Protein AF-0000000087268633 (afdb_homodimer)

Solvent-accessible surface area (backbone atoms only — not comparable to full-atom values): 11956 Å² total; per-residue (Å²): 105,74,64,57,51,50,52,52,43,39,50,46,49,48,48,42,39,65,76,44,40,90,40,36,48,77,78,35,57,80,45,40,26,36,37,36,62,41,56,38,50,47,80,84,43,76,90,33,70,62,30,38,35,32,39,31,40,40,35,49,85,56,50,67,58,39,51,50,50,59,45,77,76,44,72,37,71,58,54,73,67,57,45,50,50,52,47,49,51,47,39,51,49,35,51,50,65,37,56,68,73,54,69,56,50,48,55,54,56,56,31,87,104,73,63,57,52,51,52,52,44,39,50,45,50,50,48,41,38,65,76,45,41,90,39,35,49,77,79,35,56,80,44,39,26,36,36,37,61,40,56,36,55,44,85,84,43,76,90,34,70,60,29,38,34,31,39,30,40,41,35,50,84,57,50,67,59,41,50,53,50,60,45,79,76,44,74,39,73,57,55,72,68,57,45,52,49,51,45,49,51,46,41,50,48,34,50,51,66,36,56,66,75,53,68,54,52,50,57,54,57,60,29,86

Sequence (224 aa):
MAAEVEEEVRLEVEAVAAVYGEDCRVYCDFPPHLVVHVRPNTADDSSQQFVELFLGIKASSQYPKEPPHVYAVESKGLDENRQAYLISSIQDKAKELSYYPMLVTLCEFAQKMAAEVEEEVRLEVEAVAAVYGEDCRVYCDFPPHLVVHVRPNTADDSSQQFVELFLGIKASSQYPKEPPHVYAVESKGLDENRQAYLISSIQDKAKELSYYPMLVTLCEFAQK

Secondary structure (DSSP, 8-state):
-HHHHHHHHHHHHHHHHHHHGGGEEEEETTTTEEEEEE-----S-GGGTT-EEEEEEE--TTTTTSPPEEEEEEEES--HHHHHHHHHHHHHHHHHHH---HHHHHHHHHT-/-HHHHHHHHHHHHHHHHHHHGGGEEEEETTTTEEEEEE----TT-GGGTT-EEEEEEE--TTTTTSPPEEEEEEEES--HHHHHHHHHHHHHHHHHHH---HHHHHHHHHT-

InterPro domains:
  IPR006575 RWD domain [PF05773] (7-111)
  IPR006575 RWD domain [PS50908] (11-112)
  IPR006575 RWD domain [SM00591] (11-112)
  IPR016135 Ubiquitin-conjugating enzyme/RWD-like [G3DSA:3.10.110.10] (1-112)
  IPR016135 Ubiquitin-conjugating enzyme/RWD-like [SSF54495] (4-111)
  IPR039133 E3 ubiquitin-protein ligase RNF25 [PTHR13198] (5-111)

Structure (mmCIF, N/CA/C/O backbone):
data_AF-0000000087268633-model_v1
#
loop_
_entity.id
_entity.type
_entity.pdbx_description
1 polymer 'RWD domain-containing protein'
#
loop_
_atom_site.group_PDB
_atom_site.id
_atom_site.type_symbol
_atom_site.label_atom_id
_atom_site.label_alt_id
_atom_site.label_comp_id
_atom_site.label_asym_id
_atom_site.label_entity_id
_atom_site.label_seq_id
_atom_site.pdbx_PDB_ins_code
_atom_site.Cartn_x
_atom_site.Cartn_y
_atom_site.Cartn_z
_atom_site.occupancy
_atom_site.B_iso_or_equiv
_atom_site.auth_seq_id
_atom_site.auth_comp_id
_atom_site.auth_asym_id
_atom_site.auth_atom_id
_atom_site.pdbx_PDB_model_num
ATOM 1 N N . MET A 1 1 ? -17.469 3.65 -1.145 1 63.31 1 MET A N 1
ATOM 2 C CA . MET A 1 1 ? -16.156 3.244 -0.655 1 63.31 1 MET A CA 1
ATOM 3 C C . MET A 1 1 ? -15.82 1.822 -1.097 1 63.31 1 MET A C 1
ATOM 5 O O . MET A 1 1 ? -14.914 1.612 -1.899 1 63.31 1 MET A O 1
ATOM 9 N N . ALA A 1 2 ? -16.812 0.941 -0.681 1 66.81 2 ALA A N 1
ATOM 10 C CA . ALA A 1 2 ? -16.609 -0.456 -1.054 1 66.81 2 ALA A CA 1
ATOM 11 C C . ALA A 1 2 ? -16.641 -0.63 -2.57 1 66.81 2 ALA A C 1
ATOM 13 O O . ALA A 1 2 ? -15.812 -1.346 -3.141 1 66.81 2 ALA A O 1
ATOM 14 N N . ALA A 1 3 ? -17.406 0.191 -3.152 1 76.75 3 ALA A N 1
ATOM 15 C CA . ALA A 1 3 ? -17.594 0.084 -4.598 1 76.75 3 ALA A CA 1
ATOM 16 C C . ALA A 1 3 ? -16.375 0.62 -5.344 1 76.75 3 ALA A C 1
ATOM 18 O O . ALA A 1 3 ? -16.016 0.093 -6.395 1 76.75 3 ALA A O 1
ATOM 19 N N . GLU A 1 4 ? -15.797 1.616 -4.75 1 79.94 4 GLU A N 1
ATOM 20 C CA . GLU A 1 4 ? -14.641 2.229 -5.387 1 79.94 4 GLU A CA 1
ATOM 21 C C . GLU A 1 4 ? -13.43 1.295 -5.348 1 79.94 4 GLU A C 1
ATOM 23 O O . GLU A 1 4 ? -12.688 1.196 -6.324 1 79.94 4 GLU A O 1
ATOM 28 N N . VAL A 1 5 ? -13.328 0.622 -4.273 1 80.75 5 VAL A N 1
ATOM 29 C CA . VAL A 1 5 ? -12.219 -0.317 -4.129 1 80.75 5 VAL A CA 1
ATOM 30 C C . VAL A 1 5 ? -12.391 -1.474 -5.109 1 80.75 5 VAL A C 1
ATOM 32 O O . VAL A 1 5 ? -11.43 -1.893 -5.758 1 80.75 5 VAL A O 1
ATOM 35 N N . GLU A 1 6 ? -13.688 -1.932 -5.18 1 87.5 6 GLU A N 1
ATOM 36 C CA . GLU A 1 6 ? -13.969 -3.025 -6.102 1 87.5 6 GLU A CA 1
ATOM 37 C C . GLU A 1 6 ? -13.594 -2.654 -7.535 1 87.5 6 GLU A C 1
ATOM 39 O O . GLU A 1 6 ? -13.008 -3.463 -8.258 1 87.5 6 GLU A O 1
ATOM 44 N N . GLU A 1 7 ? -13.984 -1.503 -7.91 1 89.5 7 GLU A N 1
ATOM 45 C CA . GLU A 1 7 ? -13.664 -1.032 -9.25 1 89.5 7 GLU A CA 1
ATOM 46 C C . GLU A 1 7 ? -12.148 -0.953 -9.461 1 89.5 7 GLU A C 1
ATOM 48 O O . GLU A 1 7 ? -11.648 -1.322 -10.523 1 89.5 7 GLU A O 1
ATOM 53 N N . GLU A 1 8 ? -11.469 -0.472 -8.492 1 86.75 8 GLU A N 1
ATOM 54 C CA . GLU A 1 8 ? -10.016 -0.37 -8.578 1 86.75 8 GLU A CA 1
ATOM 55 C C . GLU A 1 8 ? -9.367 -1.747 -8.719 1 86.75 8 GLU A C 1
ATOM 57 O O . GLU A 1 8 ? -8.414 -1.919 -9.484 1 86.75 8 GLU A O 1
ATOM 62 N N . VAL A 1 9 ? -9.945 -2.666 -8.008 1 90.69 9 VAL A N 1
ATOM 63 C CA . VAL A 1 9 ? -9.438 -4.035 -8.055 1 90.69 9 VAL A CA 1
ATOM 64 C C . VAL A 1 9 ? -9.672 -4.625 -9.438 1 90.69 9 VAL A C 1
ATOM 66 O O . VAL A 1 9 ? -8.789 -5.273 -10 1 90.69 9 VAL A O 1
ATOM 69 N N . ARG A 1 10 ? -10.797 -4.422 -9.984 1 93.75 10 ARG A N 1
ATOM 70 C CA . ARG A 1 10 ? -11.102 -4.91 -11.328 1 93.75 10 ARG A CA 1
ATOM 71 C C . ARG A 1 10 ? -10.156 -4.32 -12.359 1 93.75 10 ARG A C 1
ATOM 73 O O . ARG A 1 10 ? -9.727 -5.016 -13.281 1 93.75 10 ARG A O 1
ATOM 80 N N . LEU A 1 11 ? -9.82 -3.088 -12.18 1 91.75 11 LEU A N 1
ATOM 81 C CA . LEU A 1 11 ? -8.875 -2.42 -13.062 1 91.75 11 LEU A CA 1
ATOM 82 C C . LEU A 1 11 ? -7.488 -3.037 -12.945 1 91.75 11 LEU A C 1
ATOM 84 O O . LEU A 1 11 ? -6.777 -3.174 -13.938 1 91.75 11 LEU A O 1
ATOM 88 N N . GLU A 1 12 ? -7.09 -3.371 -11.758 1 93.5 12 GLU A N 1
ATOM 89 C CA . GLU A 1 12 ? -5.812 -4.035 -11.516 1 93.5 12 GLU A CA 1
ATOM 90 C C . GLU A 1 12 ? -5.738 -5.375 -12.242 1 93.5 12 GLU A C 1
ATOM 92 O O . GLU A 1 12 ? -4.723 -5.691 -12.867 1 93.5 12 GLU A O 1
ATOM 97 N N . VAL A 1 13 ? -6.812 -6.176 -12.117 1 96.56 13 VAL A N 1
ATOM 98 C CA . VAL A 1 13 ? -6.875 -7.469 -12.789 1 96.56 13 VAL A CA 1
ATOM 99 C C . VAL A 1 13 ? -6.734 -7.281 -14.297 1 96.56 13 VAL A C 1
ATOM 101 O O . VAL A 1 13 ? -6 -8.023 -14.953 1 96.56 13 VAL A O 1
ATOM 104 N N . GLU A 1 14 ? -7.371 -6.289 -14.75 1 96.69 14 GLU A N 1
ATOM 105 C CA . GLU A 1 14 ? -7.27 -5.961 -16.172 1 96.69 14 GLU A CA 1
ATOM 106 C C . GLU A 1 14 ? -5.84 -5.598 -16.547 1 96.69 14 GLU A C 1
ATOM 108 O O . GLU A 1 14 ? -5.371 -5.949 -17.641 1 96.69 14 GLU A O 1
ATOM 113 N N . ALA A 1 15 ? -5.195 -4.922 -15.719 1 95.44 15 ALA A N 1
ATOM 114 C CA . ALA A 1 15 ? -3.809 -4.527 -15.953 1 95.44 15 ALA A CA 1
ATOM 115 C C . ALA A 1 15 ? -2.898 -5.746 -16.062 1 95.44 15 ALA A C 1
ATOM 117 O O . ALA A 1 15 ? -2.031 -5.812 -16.938 1 95.44 15 ALA A O 1
ATOM 118 N N . VAL A 1 16 ? -3.07 -6.711 -15.211 1 96.81 16 VAL A N 1
ATOM 119 C CA . VAL A 1 16 ? -2.283 -7.938 -15.273 1 96.81 16 VAL A CA 1
ATOM 120 C C . VAL A 1 16 ? -2.525 -8.648 -16.594 1 96.81 16 VAL A C 1
ATOM 122 O O . VAL A 1 16 ? -1.578 -9.07 -17.266 1 96.81 16 VAL A O 1
ATOM 125 N N . ALA A 1 17 ? -3.805 -8.758 -16.922 1 97.12 17 ALA A N 1
ATOM 126 C CA . ALA A 1 17 ? -4.188 -9.422 -18.156 1 97.12 17 ALA A CA 1
ATOM 127 C C . ALA A 1 17 ? -3.57 -8.727 -19.375 1 97.12 17 ALA A C 1
ATOM 129 O O . ALA A 1 17 ? -3.162 -9.383 -20.328 1 97.12 17 ALA A O 1
ATOM 130 N N . ALA A 1 18 ? -3.516 -7.461 -19.328 1 96.25 18 ALA A N 1
ATOM 131 C CA . ALA A 1 18 ? -2.943 -6.684 -20.422 1 96.25 18 ALA A CA 1
ATOM 132 C C . ALA A 1 18 ? -1.436 -6.902 -20.516 1 96.25 18 ALA A C 1
ATOM 134 O O . ALA A 1 18 ? -0.888 -7.012 -21.609 1 96.25 18 ALA A O 1
ATOM 135 N N . VAL A 1 19 ? -0.715 -6.941 -19.438 1 95.75 19 VAL A N 1
ATOM 136 C CA . VAL A 1 19 ? 0.738 -7.055 -19.375 1 95.75 19 VAL A CA 1
ATOM 137 C C . VAL A 1 19 ? 1.169 -8.445 -19.844 1 95.75 19 VAL A C 1
ATOM 139 O O . VAL A 1 19 ? 2.145 -8.586 -20.578 1 95.75 19 VAL A O 1
ATOM 142 N N . TYR A 1 20 ? 0.365 -9.422 -19.5 1 97.19 20 TYR A N 1
ATOM 143 C CA . TYR A 1 20 ? 0.825 -10.789 -19.719 1 97.19 20 TYR A CA 1
ATOM 144 C C . TYR A 1 20 ? 0.073 -11.445 -20.875 1 97.19 20 TYR A C 1
ATOM 146 O O . TYR A 1 20 ? 0.495 -12.477 -21.391 1 97.19 20 TYR A O 1
ATOM 154 N N . GLY A 1 21 ? -1.028 -10.898 -21.203 1 96.62 21 GLY A N 1
ATOM 155 C CA . GLY A 1 21 ? -1.76 -11.383 -22.359 1 96.62 21 GLY A CA 1
ATOM 156 C C . GLY A 1 21 ? -2.135 -12.852 -22.266 1 96.62 21 GLY A C 1
ATOM 157 O O . GLY A 1 21 ? -2.82 -13.258 -21.328 1 96.62 21 GLY A O 1
ATOM 158 N N . GLU A 1 22 ? -1.568 -13.633 -23.172 1 96.5 22 GLU A N 1
ATOM 159 C CA . GLU A 1 22 ? -1.886 -15.055 -23.25 1 96.5 22 GLU A CA 1
ATOM 160 C C . GLU A 1 22 ? -1.292 -15.828 -22.078 1 96.5 22 GLU A C 1
ATOM 162 O O . GLU A 1 22 ? -1.718 -16.953 -21.797 1 96.5 22 GLU A O 1
ATOM 167 N N . ASP A 1 23 ? -0.395 -15.234 -21.375 1 97.31 23 ASP A N 1
ATOM 168 C CA . ASP A 1 23 ? 0.256 -15.891 -20.25 1 97.31 23 ASP A CA 1
ATOM 169 C C . ASP A 1 23 ? -0.546 -15.688 -18.969 1 97.31 23 ASP A C 1
ATOM 171 O O . ASP A 1 23 ? -0.107 -16.094 -17.891 1 97.31 23 ASP A O 1
ATOM 175 N N . CYS A 1 24 ? -1.723 -15.125 -19.141 1 98.12 24 CYS A N 1
ATOM 176 C CA . CYS A 1 24 ? -2.557 -14.859 -17.969 1 98.12 24 CYS A CA 1
ATOM 177 C C . CYS A 1 24 ? -3.959 -15.43 -18.172 1 98.12 24 CYS A C 1
ATOM 179 O O . CYS A 1 24 ? -4.574 -15.227 -19.219 1 98.12 24 CYS A O 1
ATOM 181 N N . ARG A 1 25 ? -4.434 -16.141 -17.234 1 98.12 25 ARG A N 1
ATOM 182 C CA . ARG A 1 25 ? -5.812 -16.609 -17.188 1 98.12 25 ARG A CA 1
ATOM 183 C C . ARG A 1 25 ? -6.539 -16.062 -15.969 1 98.12 25 ARG A C 1
ATOM 185 O O . ARG A 1 25 ? -6.148 -16.328 -14.836 1 98.12 25 ARG A O 1
ATOM 192 N N . VAL A 1 26 ? -7.629 -15.367 -16.203 1 98.25 26 VAL A N 1
ATOM 193 C CA . VAL A 1 26 ? -8.422 -14.781 -15.117 1 98.25 26 VAL A CA 1
ATOM 194 C C . VAL A 1 26 ? -9.641 -15.664 -14.836 1 98.25 26 VAL A C 1
ATOM 196 O O . VAL A 1 26 ? -10.461 -15.906 -15.727 1 98.25 26 VAL A O 1
ATOM 199 N N . TYR A 1 27 ? -9.766 -16.125 -13.633 1 98 27 TYR A N 1
ATOM 200 C 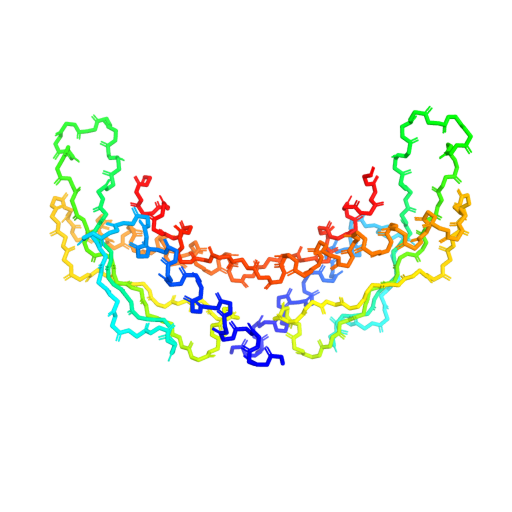CA . TYR A 1 27 ? -10.914 -16.922 -13.234 1 98 27 TYR A CA 1
ATOM 201 C C . TYR A 1 27 ? -12.008 -16.047 -12.625 1 98 27 TYR A C 1
ATOM 203 O O . TYR A 1 27 ? -13.195 -16.344 -12.758 1 98 27 TYR A O 1
ATOM 211 N N . CYS A 1 28 ? -11.609 -15.031 -11.859 1 97.19 28 CYS A N 1
ATOM 212 C CA . CYS A 1 28 ? -12.531 -14.109 -11.203 1 97.19 28 CYS A CA 1
ATOM 213 C C . CYS A 1 28 ? -11.93 -12.719 -11.086 1 97.19 28 CYS A C 1
ATOM 215 O O . CYS A 1 28 ? -10.758 -12.57 -10.727 1 97.19 28 CYS A O 1
ATOM 217 N N . ASP A 1 29 ? -12.672 -11.75 -11.367 1 95.88 29 ASP A N 1
ATOM 218 C CA . ASP A 1 29 ? -12.18 -10.383 -11.305 1 95.88 29 ASP A CA 1
ATOM 219 C C . ASP A 1 29 ? -12.25 -9.828 -9.883 1 95.88 29 ASP A C 1
ATOM 221 O O . ASP A 1 29 ? -11.406 -9.023 -9.484 1 95.88 29 ASP A O 1
ATOM 225 N N . PHE A 1 30 ? -13.414 -10.312 -9.156 1 94.5 30 PHE A N 1
ATOM 226 C CA . PHE A 1 30 ? -13.578 -9.891 -7.77 1 94.5 30 PHE A CA 1
ATOM 227 C C . PHE A 1 30 ? -14.336 -10.945 -6.973 1 94.5 30 PHE A C 1
ATOM 229 O O . PHE A 1 30 ? -15.484 -11.273 -7.293 1 94.5 30 PHE A O 1
ATOM 236 N N . PRO A 1 31 ? -13.664 -11.391 -5.891 1 95.81 31 PRO A N 1
ATOM 237 C CA . PRO A 1 31 ? -12.258 -11.234 -5.512 1 95.81 31 PRO A CA 1
ATOM 238 C C . PRO A 1 31 ? -11.297 -11.844 -6.531 1 95.81 31 PRO A C 1
ATOM 240 O O . PRO A 1 31 ? -11.617 -12.852 -7.16 1 95.81 31 PRO A O 1
ATOM 243 N N . PRO A 1 32 ? -10.18 -11.203 -6.723 1 97.31 32 PRO A N 1
ATOM 244 C CA . PRO A 1 32 ? -9.273 -11.617 -7.793 1 97.31 32 PRO A CA 1
ATOM 245 C C . PRO A 1 32 ? -8.836 -13.07 -7.656 1 97.31 32 PRO A C 1
ATOM 247 O O . PRO A 1 32 ? -8.461 -13.508 -6.562 1 97.31 32 PRO A O 1
ATOM 250 N N . HIS A 1 33 ? -8.938 -13.852 -8.727 1 98.38 33 HIS A N 1
ATOM 251 C CA . HIS A 1 33 ? -8.383 -15.188 -8.891 1 98.38 33 HIS A CA 1
ATOM 252 C C . HIS A 1 33 ? -7.824 -15.383 -10.297 1 98.38 33 HIS A C 1
ATOM 254 O O . HIS A 1 33 ? -8.578 -15.391 -11.273 1 98.38 33 HIS A O 1
ATOM 260 N N . LEU A 1 34 ? -6.473 -15.469 -10.383 1 98.38 34 LEU A N 1
ATOM 261 C CA . LEU A 1 34 ? -5.844 -15.562 -11.695 1 98.38 34 LEU A CA 1
ATOM 262 C C . LEU A 1 34 ? -4.586 -16.422 -11.633 1 98.38 34 LEU A C 1
ATOM 264 O O . LEU A 1 34 ? -4.07 -16.703 -10.547 1 98.38 34 LEU A O 1
ATOM 268 N N . VAL A 1 35 ? -4.176 -16.922 -12.75 1 98.44 35 VAL A N 1
ATOM 269 C CA . VAL A 1 35 ? -2.945 -17.703 -12.914 1 98.44 35 VAL A CA 1
ATOM 270 C C . VAL A 1 35 ? -2.072 -17.047 -13.984 1 98.44 35 VAL A C 1
ATOM 272 O O . VAL A 1 35 ? -2.551 -16.734 -15.078 1 98.44 35 VAL A O 1
ATOM 275 N N . VAL A 1 36 ? -0.824 -16.797 -13.664 1 98.12 36 VAL A N 1
ATOM 276 C CA . VAL A 1 36 ? 0.093 -16.141 -14.594 1 98.12 36 VAL A CA 1
ATOM 277 C C . VAL A 1 36 ? 1.302 -17.031 -14.852 1 98.12 36 VAL A C 1
ATOM 279 O O . VAL A 1 36 ? 1.867 -17.609 -13.914 1 98.12 36 VAL A O 1
ATOM 282 N N . HIS A 1 37 ? 1.647 -17.172 -16.078 1 96.94 37 HIS A N 1
ATOM 283 C CA . HIS A 1 37 ? 2.852 -17.891 -16.469 1 96.94 37 HIS A CA 1
ATOM 284 C C . HIS A 1 37 ? 4.09 -17.016 -16.328 1 96.94 37 HIS A C 1
ATOM 286 O O . HIS A 1 37 ? 4.242 -16.031 -17.062 1 96.94 37 HIS A O 1
ATOM 292 N N . VAL A 1 38 ? 4.988 -17.391 -15.422 1 94.19 38 VAL A N 1
ATOM 293 C CA . VAL A 1 38 ? 6.176 -16.594 -15.172 1 94.19 38 VAL A CA 1
ATOM 294 C C . VAL A 1 38 ? 7.43 -17.422 -15.422 1 94.19 38 VAL A C 1
ATOM 296 O O . VAL A 1 38 ? 7.402 -18.641 -15.297 1 94.19 38 VAL A O 1
ATOM 299 N N . ARG A 1 39 ? 8.484 -16.688 -15.828 1 90.75 39 ARG A N 1
ATOM 300 C CA . ARG A 1 3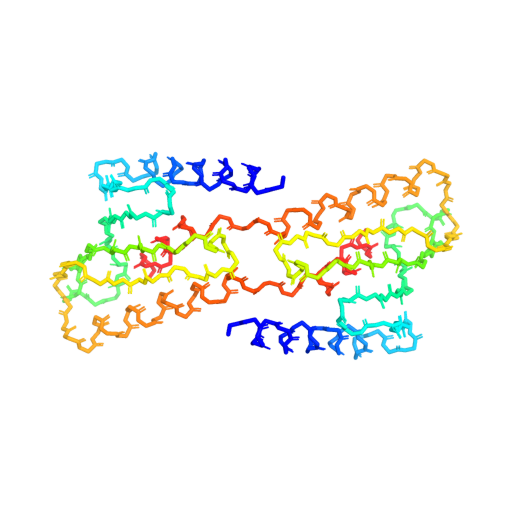9 ? 9.789 -17.312 -16.078 1 90.75 39 ARG A CA 1
ATOM 301 C C . ARG A 1 39 ? 10.867 -16.656 -15.227 1 90.75 39 ARG A C 1
ATOM 303 O O . ARG A 1 39 ? 11.484 -15.672 -15.648 1 90.75 39 ARG A O 1
ATOM 310 N N . PRO A 1 40 ? 11.141 -17.172 -14.047 1 84.25 40 PRO A N 1
ATOM 311 C CA . PRO A 1 40 ? 12.141 -16.594 -13.148 1 84.25 40 PRO A CA 1
ATOM 312 C C . PRO A 1 40 ? 13.531 -16.531 -13.773 1 84.25 40 PRO A C 1
ATOM 314 O O . PRO A 1 40 ? 13.922 -17.438 -14.523 1 84.25 40 PRO A O 1
ATOM 317 N N . ASN A 1 41 ? 14.141 -15.219 -13.695 1 73.94 41 ASN A N 1
ATOM 318 C CA . ASN A 1 41 ? 15.492 -15.031 -14.211 1 73.94 41 ASN A CA 1
ATOM 319 C C . ASN A 1 41 ? 16.531 -15.688 -13.312 1 73.94 41 ASN A C 1
ATOM 321 O O . ASN A 1 41 ? 16.672 -15.32 -12.141 1 73.94 41 ASN A O 1
ATOM 325 N N . THR A 1 42 ? 16.625 -16.844 -13.383 1 63.22 42 THR A N 1
ATOM 326 C CA . THR A 1 42 ? 17.641 -17.516 -12.586 1 63.22 42 THR A CA 1
ATOM 327 C C . THR A 1 42 ? 19.016 -17.375 -13.211 1 63.22 42 THR A C 1
ATOM 329 O O . THR A 1 42 ? 19.328 -18.031 -14.203 1 63.22 42 THR A O 1
ATOM 332 N N . ALA A 1 43 ? 19.531 -16.016 -13.328 1 56.97 43 ALA A N 1
ATOM 333 C CA . ALA A 1 43 ? 20.781 -15.578 -13.938 1 56.97 43 ALA A CA 1
ATOM 334 C C . ALA A 1 43 ? 21.719 -16.766 -14.164 1 56.97 43 ALA A C 1
ATOM 336 O O . ALA A 1 43 ? 22.234 -16.953 -15.273 1 56.97 43 ALA A O 1
ATOM 337 N N . ASP A 1 44 ? 22.5 -16.984 -13.102 1 52.88 44 ASP A N 1
ATOM 338 C CA . ASP A 1 44 ? 23.828 -17.547 -13.078 1 52.88 44 ASP A CA 1
ATOM 339 C C . ASP A 1 44 ? 23.797 -19.047 -13.422 1 52.88 44 ASP A C 1
ATOM 341 O O . ASP A 1 44 ? 24.844 -19.641 -13.68 1 52.88 44 ASP A O 1
ATOM 345 N N . ASP A 1 45 ? 22.719 -19.766 -13.133 1 54.22 45 ASP A N 1
ATOM 346 C CA . ASP A 1 45 ? 22.953 -21.203 -13.203 1 54.22 45 ASP A CA 1
ATOM 347 C C . ASP A 1 45 ? 22.375 -21.781 -14.492 1 54.22 45 ASP A C 1
ATOM 349 O O . ASP A 1 45 ? 21.156 -21.766 -14.695 1 54.22 45 ASP A O 1
ATOM 353 N N . SER A 1 46 ? 23.281 -21.844 -15.453 1 56.03 46 SER A N 1
ATOM 354 C CA . SER A 1 46 ? 23.016 -22.484 -16.734 1 56.03 46 SER A CA 1
ATOM 355 C C . SER A 1 46 ? 22 -23.625 -16.594 1 56.03 46 SER A C 1
ATOM 357 O O . SER A 1 46 ? 21.203 -23.859 -17.516 1 56.03 46 SER A O 1
ATOM 359 N N . SER A 1 47 ? 22.078 -24.391 -15.594 1 55.72 47 SER A N 1
ATOM 360 C CA . SER A 1 47 ? 21.188 -25.531 -15.383 1 55.72 47 SER A CA 1
ATOM 361 C C . SER A 1 47 ? 19.766 -25.078 -15.047 1 55.72 47 SER A C 1
ATOM 363 O O . SER A 1 47 ? 18.828 -25.859 -15.125 1 55.72 47 SER A O 1
ATOM 365 N N . GLN A 1 48 ? 19.625 -23.844 -14.742 1 58.28 48 GLN A N 1
ATOM 366 C CA . GLN A 1 48 ? 18.344 -23.281 -14.305 1 58.28 48 GLN A CA 1
ATOM 367 C C . GLN A 1 48 ? 17.781 -22.328 -15.359 1 58.28 48 GLN A C 1
ATOM 369 O O . GLN A 1 48 ? 16.922 -21.5 -15.055 1 58.28 48 GLN A O 1
ATOM 374 N N . GLN A 1 49 ? 18.422 -22.438 -16.578 1 62.62 49 GLN A N 1
ATOM 375 C CA . GLN A 1 49 ? 18.047 -21.594 -17.719 1 62.62 49 GLN A CA 1
ATOM 376 C C . GLN A 1 49 ? 16.609 -21.844 -18.141 1 62.62 49 GLN A C 1
ATOM 378 O O . GLN A 1 49 ? 15.984 -21 -18.797 1 62.62 49 GLN A O 1
ATOM 383 N N . PHE A 1 50 ? 16 -22.969 -17.547 1 79.69 50 PHE A N 1
ATOM 384 C CA . PHE A 1 50 ? 14.68 -23.297 -18.062 1 79.69 50 PHE A CA 1
ATOM 385 C C . PHE A 1 50 ? 13.68 -23.422 -16.922 1 79.69 50 PHE A C 1
ATOM 387 O O . PHE A 1 50 ? 13.094 -24.484 -16.703 1 79.69 50 PHE A O 1
ATOM 394 N N . VAL A 1 51 ? 13.625 -22.391 -16.141 1 87.5 51 VAL A N 1
ATOM 395 C CA . VAL A 1 51 ? 12.672 -22.438 -15.031 1 87.5 51 VAL A CA 1
ATOM 396 C C . VAL A 1 51 ? 11.383 -21.734 -15.43 1 87.5 51 VAL A C 1
ATOM 398 O O . VAL A 1 51 ? 11.422 -20.625 -15.984 1 87.5 51 VAL A O 1
ATOM 401 N N . GLU A 1 52 ? 10.227 -22.469 -15.344 1 92.81 52 GLU A N 1
ATOM 402 C CA . GLU A 1 52 ? 8.906 -21.906 -15.578 1 92.81 52 GLU A CA 1
ATOM 403 C C . GLU A 1 52 ? 7.98 -22.156 -14.383 1 92.81 52 GLU A C 1
ATOM 405 O O . GLU A 1 52 ? 8.07 -23.188 -13.727 1 92.81 52 GLU A O 1
ATOM 410 N N . LEU A 1 53 ? 7.125 -21.188 -14.164 1 95 53 LEU A N 1
ATOM 411 C CA . LEU A 1 53 ? 6.164 -21.312 -13.078 1 95 53 LEU A CA 1
ATOM 412 C C . LEU A 1 53 ? 4.801 -20.75 -13.492 1 95 53 LEU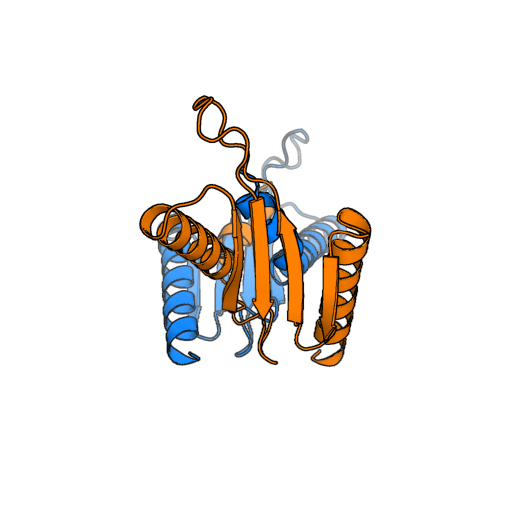 A C 1
ATOM 414 O O . LEU A 1 53 ? 4.715 -19.656 -14.055 1 95 53 LEU A O 1
ATOM 418 N N . PHE A 1 54 ? 3.775 -21.578 -13.32 1 96.94 54 PHE A N 1
ATOM 419 C CA . PHE A 1 54 ? 2.402 -21.094 -13.359 1 96.94 54 PHE A CA 1
ATOM 420 C C . PHE A 1 54 ? 1.939 -20.672 -11.969 1 96.94 54 PHE A C 1
ATOM 422 O O . PHE A 1 54 ? 1.568 -21.516 -11.156 1 96.94 54 PHE A O 1
ATOM 429 N N . LEU A 1 55 ? 1.953 -19.375 -11.75 1 97.75 55 LEU A N 1
ATOM 430 C CA . LEU A 1 55 ? 1.687 -18.781 -10.445 1 97.75 55 LEU A CA 1
ATOM 431 C C . LEU A 1 55 ? 0.197 -18.5 -10.266 1 97.75 55 LEU A C 1
ATOM 433 O O . LEU A 1 55 ? -0.393 -17.734 -11.031 1 97.75 55 LEU A O 1
ATOM 437 N N . GLY A 1 56 ? -0.388 -19.094 -9.273 1 98.38 56 GLY A N 1
ATOM 438 C CA . GLY A 1 56 ? -1.759 -18.797 -8.898 1 98.38 56 GLY A CA 1
ATOM 439 C C . GLY A 1 56 ? -1.859 -17.719 -7.828 1 98.38 56 GLY A C 1
ATOM 440 O O . GLY A 1 56 ? -1.074 -17.719 -6.879 1 98.38 56 GLY A O 1
ATOM 441 N N . ILE A 1 57 ? -2.758 -16.812 -7.992 1 98.38 57 ILE A N 1
ATOM 442 C CA . ILE A 1 57 ? -3.053 -15.758 -7.027 1 98.38 57 ILE A CA 1
ATOM 443 C C . ILE A 1 57 ? -4.551 -15.727 -6.738 1 98.38 57 ILE A C 1
ATOM 445 O O . ILE A 1 57 ? -5.363 -15.531 -7.645 1 98.38 57 ILE A O 1
ATOM 449 N N . LYS A 1 58 ? -4.891 -15.93 -5.484 1 98.19 58 LYS A N 1
ATOM 450 C CA . LYS A 1 58 ? -6.293 -15.953 -5.082 1 98.19 58 LYS A CA 1
ATOM 451 C C . LYS A 1 58 ? -6.531 -15.047 -3.877 1 98.19 58 LYS A C 1
ATOM 453 O O . LYS A 1 58 ? -6 -15.289 -2.793 1 98.19 58 LYS A O 1
ATOM 458 N N . ALA A 1 59 ? -7.398 -14.062 -4.098 1 96.56 59 ALA A N 1
ATOM 459 C CA . ALA A 1 59 ? -7.684 -13.102 -3.033 1 96.56 59 ALA A CA 1
ATOM 460 C C . ALA A 1 59 ? -9.039 -13.375 -2.398 1 96.56 59 ALA A C 1
ATOM 462 O O . ALA A 1 59 ? -9.867 -14.086 -2.969 1 96.56 59 ALA A O 1
ATOM 463 N N . SER A 1 60 ? -9.219 -12.891 -1.216 1 93.75 60 SER A N 1
ATOM 464 C CA . SER A 1 60 ? -10.531 -12.883 -0.573 1 93.75 60 SER A CA 1
ATOM 465 C C . SER A 1 60 ? -11.258 -11.562 -0.83 1 93.75 60 SER A C 1
ATOM 467 O O . SER A 1 60 ? -10.727 -10.672 -1.487 1 93.75 60 SER A O 1
ATOM 469 N N . SER A 1 61 ? -12.477 -11.445 -0.32 1 89.81 61 SER A N 1
ATOM 470 C CA . SER A 1 61 ? -13.273 -10.227 -0.503 1 89.81 61 SER A CA 1
ATOM 471 C C . SER A 1 61 ? -12.656 -9.047 0.243 1 89.81 61 SER A C 1
ATOM 473 O O . SER A 1 61 ? -13.031 -7.898 0.011 1 89.81 61 SER A O 1
ATOM 475 N N . GLN A 1 62 ? -11.695 -9.289 1.104 1 82.19 62 GLN A N 1
ATOM 476 C CA . GLN A 1 62 ? -11.07 -8.234 1.897 1 82.19 62 GLN A CA 1
ATOM 477 C C . GLN A 1 62 ? -9.859 -7.645 1.173 1 82.19 62 GLN A C 1
ATOM 479 O O . GLN A 1 62 ? -9.203 -6.734 1.688 1 82.19 62 GLN A O 1
ATOM 484 N N . TYR A 1 63 ? -9.594 -8.117 0.021 1 88.44 63 TYR A N 1
ATOM 485 C CA . TYR A 1 63 ? -8.531 -7.539 -0.788 1 88.44 63 TYR A CA 1
ATOM 486 C C . TYR A 1 63 ? -8.859 -6.102 -1.169 1 88.44 63 TYR A C 1
ATOM 488 O O . TYR A 1 63 ? -10.008 -5.785 -1.503 1 88.44 63 TYR A O 1
ATOM 496 N N . PRO A 1 64 ? -7.93 -5.273 -1.059 1 85.69 64 PRO A N 1
ATOM 497 C CA . PRO A 1 64 ? -6.477 -5.395 -0.944 1 85.69 64 PRO A CA 1
ATOM 498 C C . PRO A 1 64 ? -5.984 -5.285 0.498 1 85.69 64 PRO A C 1
ATOM 500 O O . PRO A 1 64 ? -4.781 -5.352 0.751 1 85.69 64 PRO A O 1
ATOM 503 N N . LYS A 1 65 ? -6.914 -5.191 1.367 1 76.81 65 LYS A N 1
ATOM 504 C CA . LYS A 1 65 ? -6.535 -5.082 2.773 1 76.81 65 LYS A CA 1
ATOM 505 C C . LYS A 1 65 ? -5.793 -6.328 3.242 1 76.81 65 LYS A C 1
ATOM 507 O O . LYS A 1 65 ? -4.844 -6.23 4.023 1 76.81 65 LYS A O 1
ATOM 512 N N . GLU A 1 66 ? -6.344 -7.367 2.777 1 83.75 66 GLU A N 1
ATOM 513 C CA . GLU A 1 66 ? -5.684 -8.641 3.037 1 83.75 66 GLU A CA 1
ATOM 514 C C . GLU A 1 66 ? -4.938 -9.141 1.803 1 83.75 66 GLU A C 1
ATOM 516 O O . GLU A 1 66 ? -5.453 -9.062 0.686 1 83.75 66 GLU A O 1
ATOM 521 N N . PRO A 1 67 ? -3.752 -9.602 2.09 1 91.31 67 PRO A N 1
ATOM 522 C CA . PRO A 1 67 ? -2.988 -10.109 0.949 1 91.31 67 PRO A CA 1
ATOM 523 C C . PRO A 1 67 ? -3.615 -11.359 0.332 1 91.31 67 PRO A C 1
ATOM 525 O O . PRO A 1 67 ? -4.277 -12.133 1.03 1 91.31 67 PRO A O 1
ATOM 528 N N . PRO A 1 68 ? -3.424 -11.523 -0.951 1 95.75 68 PRO A N 1
ATOM 529 C CA . PRO A 1 68 ? -3.906 -12.75 -1.582 1 95.75 68 PRO A CA 1
ATOM 530 C C . PRO A 1 68 ? -3.068 -13.969 -1.208 1 95.75 68 PRO A C 1
ATOM 532 O O . PRO A 1 68 ? -1.943 -13.828 -0.724 1 95.75 68 PRO A O 1
ATOM 535 N N . HIS A 1 69 ? -3.678 -15.117 -1.413 1 97.38 69 HIS A N 1
ATOM 536 C CA . HIS A 1 69 ? -2.949 -16.375 -1.317 1 97.38 69 HIS A CA 1
ATOM 537 C C . HIS A 1 69 ? -2.252 -16.703 -2.633 1 97.38 69 HIS A C 1
ATOM 539 O O . HIS A 1 69 ? -2.859 -16.625 -3.701 1 97.38 69 HIS A O 1
ATOM 545 N N . VAL A 1 70 ? -0.951 -17.031 -2.541 1 97.75 70 VAL A N 1
ATOM 546 C CA . VAL A 1 70 ? -0.159 -17.375 -3.721 1 97.75 70 VAL A CA 1
ATOM 547 C C . VAL A 1 70 ? 0.191 -18.859 -3.707 1 97.75 70 VAL A C 1
ATOM 549 O O . VAL A 1 70 ? 0.523 -19.406 -2.656 1 97.75 70 VAL A O 1
ATOM 552 N N . TYR A 1 71 ? 0.035 -19.484 -4.848 1 97.31 71 TYR A N 1
ATOM 553 C CA . TYR A 1 71 ? 0.324 -20.906 -4.914 1 97.31 71 TYR A CA 1
ATOM 554 C C . TYR A 1 71 ? 0.864 -21.281 -6.289 1 97.31 71 TYR A C 1
ATOM 556 O O . TYR A 1 71 ? 0.695 -20.547 -7.258 1 97.31 71 TYR A O 1
ATOM 564 N N . ALA A 1 72 ? 1.574 -22.438 -6.367 1 96.88 72 ALA A N 1
ATOM 565 C CA . ALA A 1 72 ? 2.094 -22.953 -7.633 1 96.88 72 ALA A CA 1
ATOM 566 C C . ALA A 1 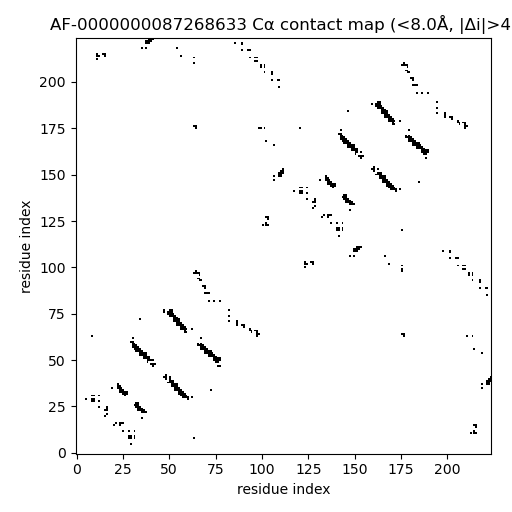72 ? 1.099 -23.906 -8.289 1 96.88 72 ALA A C 1
ATOM 568 O O . ALA A 1 72 ? 0.728 -24.922 -7.707 1 96.88 72 ALA A O 1
ATOM 569 N N . VAL A 1 73 ? 0.639 -23.516 -9.484 1 97.12 73 VAL A N 1
ATOM 570 C CA . VAL A 1 73 ? -0.228 -24.422 -10.242 1 97.12 73 VAL A CA 1
ATOM 571 C C . VAL A 1 73 ? 0.612 -25.5 -10.922 1 97.12 73 VAL A C 1
ATOM 573 O O . VAL A 1 73 ? 0.253 -26.672 -10.906 1 97.12 73 VAL A O 1
ATOM 576 N N . GLU A 1 74 ? 1.671 -25.078 -11.578 1 94.69 74 GLU A N 1
ATOM 577 C CA . GLU A 1 74 ? 2.643 -25.938 -12.266 1 94.69 74 GLU A CA 1
ATOM 578 C C . GLU A 1 74 ? 4.035 -25.312 -12.242 1 94.69 74 GLU A C 1
ATOM 580 O O . GLU A 1 74 ? 4.172 -24.078 -12.219 1 94.69 74 GLU A O 1
ATOM 585 N N . SER A 1 75 ? 5.051 -26.156 -12.18 1 93.19 75 SER A N 1
ATOM 586 C CA . SER A 1 75 ? 6.422 -25.656 -12.211 1 93.19 75 SER A CA 1
ATOM 587 C C . SER A 1 75 ? 7.328 -26.578 -13.023 1 93.19 75 SER A C 1
ATOM 589 O O . SER A 1 75 ? 7.148 -27.797 -13.023 1 93.19 75 SER A O 1
ATOM 591 N N . LYS A 1 76 ? 8.164 -25.906 -13.75 1 91.06 76 LYS A N 1
ATOM 592 C CA . LYS A 1 76 ? 9.188 -26.625 -14.5 1 91.06 76 LYS A CA 1
ATOM 593 C C . LYS A 1 76 ? 10.586 -26.156 -14.117 1 91.06 76 LYS A C 1
ATOM 595 O O . LYS A 1 76 ? 10.82 -24.953 -13.977 1 91.06 76 LYS A O 1
ATOM 600 N N . GLY A 1 77 ? 11.492 -27.109 -13.867 1 89.88 77 GLY A N 1
ATOM 601 C CA . GLY A 1 77 ? 12.883 -26.766 -13.609 1 89.88 77 GLY A CA 1
ATOM 602 C C . GLY A 1 77 ? 13.133 -26.391 -12.164 1 89.88 77 GLY A C 1
ATOM 603 O O . GLY A 1 77 ? 14.18 -25.812 -11.836 1 89.88 77 GLY A O 1
ATOM 604 N N . LEU A 1 78 ? 12.258 -26.516 -11.312 1 87.88 78 LEU A N 1
ATOM 605 C CA . LEU A 1 78 ? 12.375 -26.234 -9.891 1 87.88 78 LEU A CA 1
ATOM 606 C C . LEU A 1 78 ? 12.164 -27.5 -9.055 1 87.88 78 LEU A C 1
ATOM 608 O O . LEU A 1 78 ? 11.227 -28.25 -9.312 1 87.88 78 LEU A O 1
ATOM 612 N N . ASP A 1 79 ? 13.117 -27.688 -8.195 1 89.5 79 ASP A N 1
ATOM 613 C CA . ASP A 1 79 ? 12.836 -28.75 -7.25 1 89.5 79 ASP A CA 1
ATOM 614 C C . ASP A 1 79 ? 11.875 -28.281 -6.16 1 89.5 79 ASP A C 1
ATOM 616 O O . ASP A 1 79 ? 11.516 -27.109 -6.109 1 89.5 79 ASP A O 1
ATOM 620 N N . GLU A 1 80 ? 11.438 -29.172 -5.352 1 91.88 80 GLU A N 1
ATOM 621 C CA . GLU A 1 80 ? 10.406 -28.891 -4.355 1 91.88 80 GLU A CA 1
ATOM 622 C C . GLU A 1 80 ? 10.852 -27.812 -3.383 1 91.88 80 GLU A C 1
ATOM 624 O O . GLU A 1 80 ? 10.062 -26.938 -3.004 1 91.88 80 GLU A O 1
ATOM 629 N N . ASN A 1 81 ? 12.086 -27.859 -2.99 1 93.38 81 ASN A N 1
ATOM 630 C CA . ASN A 1 81 ? 12.609 -26.891 -2.029 1 93.38 81 ASN A CA 1
ATOM 631 C C . ASN A 1 81 ? 12.68 -25.5 -2.627 1 93.38 81 ASN A C 1
ATOM 633 O O . ASN A 1 81 ? 12.273 -24.516 -1.99 1 93.38 81 ASN A O 1
ATOM 637 N N . ARG A 1 82 ? 13.148 -25.453 -3.84 1 89.56 82 ARG A N 1
ATOM 638 C CA . ARG A 1 82 ? 13.273 -24.156 -4.512 1 89.56 82 ARG A CA 1
ATOM 639 C C . ARG A 1 82 ? 11.898 -23.562 -4.797 1 89.56 82 ARG A C 1
ATOM 641 O O . ARG A 1 82 ? 11.695 -22.359 -4.641 1 89.56 82 ARG A O 1
ATOM 648 N N . GLN A 1 83 ? 11 -24.422 -5.184 1 92.38 83 GLN A N 1
ATOM 649 C CA . GLN A 1 83 ? 9.633 -23.969 -5.422 1 92.38 83 GLN A CA 1
ATOM 650 C C . GLN A 1 83 ? 9.016 -23.422 -4.141 1 92.38 83 GLN A C 1
ATOM 652 O O . GLN A 1 83 ? 8.391 -22.344 -4.152 1 92.38 83 GLN A O 1
ATOM 657 N N . ALA A 1 84 ? 9.18 -24.141 -3.061 1 94.44 84 ALA A N 1
ATOM 658 C CA . ALA A 1 84 ? 8.625 -23.734 -1.773 1 94.44 84 ALA A CA 1
ATOM 659 C C . ALA A 1 84 ? 9.195 -22.375 -1.342 1 94.44 84 ALA A C 1
ATOM 661 O O . ALA A 1 84 ? 8.461 -21.516 -0.854 1 94.44 84 ALA A O 1
ATOM 662 N N . TYR A 1 85 ? 10.461 -22.234 -1.565 1 93.94 85 TYR A N 1
ATOM 663 C CA . TYR A 1 85 ? 11.117 -20.984 -1.212 1 93.94 85 TYR A CA 1
ATOM 664 C C . TYR A 1 85 ? 10.578 -19.828 -2.047 1 93.94 85 TYR A C 1
ATOM 666 O O . TYR A 1 85 ? 10.289 -18.75 -1.52 1 93.94 85 TYR A O 1
ATOM 674 N N . LEU A 1 86 ? 10.453 -20.109 -3.35 1 93.06 86 LEU A N 1
ATOM 675 C CA . LEU A 1 86 ? 9.969 -19.078 -4.266 1 93.06 86 LEU A CA 1
ATOM 676 C C . LEU A 1 86 ? 8.555 -18.641 -3.887 1 93.06 86 LEU A C 1
ATOM 678 O O . LEU A 1 86 ? 8.281 -17.438 -3.775 1 93.06 86 LEU A O 1
ATOM 682 N N . ILE A 1 87 ? 7.68 -19.578 -3.562 1 96.19 87 ILE A N 1
ATOM 683 C CA . ILE A 1 87 ? 6.293 -19.281 -3.219 1 96.19 87 ILE A CA 1
ATOM 684 C C . ILE A 1 87 ? 6.238 -18.531 -1.893 1 96.19 87 ILE A C 1
ATOM 686 O O . ILE A 1 87 ? 5.496 -17.547 -1.755 1 96.19 87 ILE A O 1
ATOM 690 N N . SER A 1 88 ? 7.039 -18.953 -0.981 1 96.56 88 SER A N 1
ATOM 691 C CA . SER A 1 88 ? 7.074 -18.281 0.317 1 96.56 88 SER A CA 1
ATOM 692 C C . SER A 1 88 ? 7.562 -16.844 0.188 1 96.56 88 SER A C 1
ATOM 694 O O . SER A 1 88 ? 7.047 -15.953 0.86 1 96.56 88 SER A O 1
ATOM 696 N N . SER A 1 89 ? 8.562 -16.672 -0.671 1 95.69 89 SER A N 1
ATOM 697 C CA . SER A 1 89 ? 9.102 -15.336 -0.896 1 95.69 89 SER A CA 1
ATOM 698 C C . SER A 1 89 ? 8.055 -14.422 -1.521 1 95.69 89 SER A C 1
ATOM 700 O O . SER A 1 89 ? 7.91 -13.266 -1.115 1 95.69 89 SER A O 1
ATOM 702 N N . ILE A 1 90 ? 7.301 -14.945 -2.453 1 96.12 90 ILE A N 1
ATOM 703 C CA . ILE A 1 90 ? 6.258 -14.172 -3.117 1 96.12 90 ILE A CA 1
ATOM 704 C C . ILE A 1 90 ? 5.141 -13.859 -2.127 1 96.12 90 ILE A C 1
ATOM 706 O O . ILE A 1 90 ? 4.621 -12.742 -2.1 1 96.12 90 ILE A O 1
ATOM 710 N N . GLN A 1 91 ? 4.812 -14.82 -1.27 1 95.62 91 GLN A N 1
ATOM 711 C CA . GLN A 1 91 ? 3.795 -14.617 -0.244 1 95.62 91 GLN A CA 1
ATOM 712 C C . GLN A 1 91 ? 4.215 -13.539 0.747 1 95.62 91 GLN A C 1
ATOM 714 O O . GLN A 1 91 ? 3.395 -12.711 1.154 1 95.62 91 GLN A O 1
ATOM 719 N N . ASP A 1 92 ? 5.461 -13.617 1.106 1 92.88 92 ASP A N 1
ATOM 720 C CA . ASP A 1 92 ? 5.988 -12.609 2.021 1 92.88 92 ASP A CA 1
ATOM 721 C C . ASP A 1 92 ? 5.914 -11.219 1.406 1 92.88 92 ASP A C 1
ATOM 723 O O . ASP A 1 92 ? 5.59 -10.242 2.092 1 92.88 92 ASP A O 1
ATOM 727 N N . LYS A 1 93 ? 6.238 -11.164 0.133 1 91.88 93 LYS A N 1
ATOM 728 C CA . LYS A 1 93 ? 6.129 -9.891 -0.574 1 91.88 93 LYS A CA 1
ATOM 729 C C . LYS A 1 93 ? 4.688 -9.391 -0.584 1 91.88 93 LYS A C 1
ATOM 731 O O . LYS A 1 93 ? 4.441 -8.195 -0.41 1 91.88 93 LYS A O 1
ATOM 736 N N . ALA A 1 94 ? 3.711 -10.25 -0.747 1 92.88 94 ALA A N 1
ATOM 737 C CA . ALA A 1 94 ? 2.299 -9.875 -0.709 1 92.88 94 ALA A CA 1
ATOM 738 C C . ALA A 1 94 ? 1.924 -9.273 0.642 1 92.88 94 ALA A C 1
ATOM 740 O O . ALA A 1 94 ? 1.207 -8.273 0.706 1 92.88 94 ALA A O 1
ATOM 741 N N . LYS A 1 95 ? 2.391 -9.844 1.674 1 87 95 LYS A N 1
ATOM 742 C CA . LYS A 1 95 ? 2.129 -9.352 3.023 1 87 95 LYS A CA 1
ATOM 743 C C . LYS A 1 95 ? 2.723 -7.965 3.229 1 87 95 LYS A C 1
ATOM 745 O O . LYS A 1 95 ? 2.088 -7.094 3.828 1 87 95 LYS A O 1
ATOM 750 N N . GLU A 1 96 ? 3.922 -7.883 2.707 1 82.62 96 GLU A N 1
ATOM 751 C CA . GLU A 1 96 ? 4.602 -6.598 2.811 1 82.62 96 GLU A CA 1
ATOM 752 C C . GLU A 1 96 ? 3.824 -5.5 2.086 1 82.62 96 GLU A C 1
ATOM 754 O O . GLU A 1 96 ? 3.676 -4.391 2.602 1 82.62 96 GLU A O 1
ATOM 759 N N . LEU A 1 97 ? 3.346 -5.852 0.895 1 81.81 97 LEU A N 1
ATOM 760 C CA . LEU A 1 97 ? 2.654 -4.879 0.056 1 81.81 97 LEU A CA 1
ATOM 761 C C . LEU A 1 97 ? 1.287 -4.531 0.638 1 81.81 97 LEU A C 1
ATOM 763 O O . LEU A 1 97 ? 0.759 -3.445 0.39 1 81.81 97 LEU A O 1
ATOM 767 N N . SER A 1 98 ? 0.713 -5.465 1.354 1 80.69 98 SER A N 1
ATOM 768 C CA . SER A 1 98 ? -0.608 -5.23 1.929 1 80.69 98 SER A CA 1
ATOM 769 C C . SER A 1 98 ? -0.543 -4.223 3.072 1 80.69 98 SER A C 1
ATOM 771 O O . SER A 1 98 ? -1.551 -3.605 3.42 1 80.69 98 SER A O 1
ATOM 773 N N . TYR A 1 99 ? 0.592 -4.086 3.742 1 74.69 99 TYR A N 1
ATOM 774 C CA . TYR A 1 99 ? 0.756 -3.109 4.812 1 74.69 99 TYR A CA 1
ATOM 775 C C . TYR A 1 99 ? 1.839 -2.094 4.465 1 74.69 99 TYR A C 1
ATOM 777 O O . TYR A 1 99 ? 2.996 -2.461 4.254 1 74.69 99 TYR A O 1
ATOM 785 N N . TYR A 1 100 ? 1.406 -0.886 4.191 1 72.25 100 TYR A N 1
ATOM 786 C CA . TYR A 1 100 ? 2.354 0.196 3.953 1 72.25 100 TYR A CA 1
ATOM 787 C C . TYR A 1 100 ? 2.234 1.273 5.027 1 72.25 100 TYR A C 1
ATOM 789 O O . TYR A 1 100 ? 1.13 1.719 5.348 1 72.25 100 TYR A O 1
ATOM 797 N N . PRO A 1 101 ? 3.361 1.477 5.828 1 80.88 101 PRO A N 1
ATOM 798 C CA . PRO A 1 101 ? 3.326 2.551 6.824 1 80.88 101 PRO A CA 1
ATOM 799 C C . PRO A 1 101 ? 3.053 3.92 6.203 1 80.88 101 PRO A C 1
ATOM 801 O O . PRO A 1 101 ? 3.988 4.66 5.895 1 80.88 101 PRO A O 1
ATOM 804 N N . MET A 1 102 ? 1.878 4.316 6.141 1 88.38 102 MET A N 1
ATOM 805 C CA . MET A 1 102 ? 1.394 5.5 5.441 1 88.38 102 MET A CA 1
ATOM 806 C C . MET A 1 102 ? 1.686 6.766 6.242 1 88.38 102 MET A C 1
ATOM 808 O O . MET A 1 102 ? 2.102 7.781 5.68 1 88.38 102 MET A O 1
ATOM 812 N N . LEU A 1 103 ? 1.644 6.73 7.492 1 94.62 103 LEU A N 1
ATOM 813 C CA . LEU A 1 103 ? 1.712 7.922 8.336 1 94.62 103 LEU A CA 1
ATOM 814 C C . LEU A 1 103 ? 3.086 8.578 8.234 1 94.62 103 LEU A C 1
ATOM 816 O O . LEU A 1 103 ? 3.189 9.781 8 1 94.62 103 LEU A O 1
ATOM 820 N N . VAL A 1 104 ? 4.129 7.797 8.297 1 93.25 104 VAL A N 1
ATOM 821 C CA . VAL A 1 104 ? 5.488 8.312 8.227 1 93.25 104 VAL A CA 1
ATOM 822 C C . VAL A 1 104 ? 5.746 8.898 6.836 1 93.25 104 VAL A C 1
ATOM 824 O O . VAL A 1 104 ? 6.312 9.984 6.707 1 93.25 104 VAL A O 1
ATOM 827 N N . THR A 1 105 ? 5.301 8.203 5.844 1 91.94 105 THR A N 1
ATOM 828 C CA . THR A 1 105 ? 5.504 8.609 4.457 1 91.94 105 THR A CA 1
ATOM 829 C C . THR A 1 105 ? 4.805 9.938 4.18 1 91.94 105 THR A C 1
ATOM 831 O O . THR A 1 105 ? 5.363 10.812 3.506 1 91.94 105 THR A O 1
ATOM 834 N N . LEU A 1 106 ? 3.615 10.148 4.703 1 95.69 106 LEU A N 1
ATOM 835 C CA . LEU A 1 106 ? 2.869 11.383 4.512 1 95.69 106 LEU A CA 1
ATOM 836 C C . LEU A 1 106 ? 3.596 12.562 5.156 1 95.69 106 LEU A C 1
ATOM 838 O O . LEU A 1 106 ? 3.684 13.641 4.566 1 95.69 106 LEU A O 1
ATOM 842 N N . CYS A 1 107 ? 4.133 12.328 6.328 1 95.25 107 CYS A N 1
ATOM 843 C CA . CYS A 1 107 ? 4.887 13.375 7.008 1 95.25 107 CYS A CA 1
ATOM 844 C C . CYS A 1 107 ? 6.125 13.758 6.207 1 95.25 107 CYS A C 1
ATOM 846 O O . CYS A 1 107 ? 6.434 14.945 6.066 1 95.25 107 CYS A O 1
ATOM 848 N N . GLU A 1 108 ? 6.832 12.758 5.68 1 92.5 108 GLU A N 1
A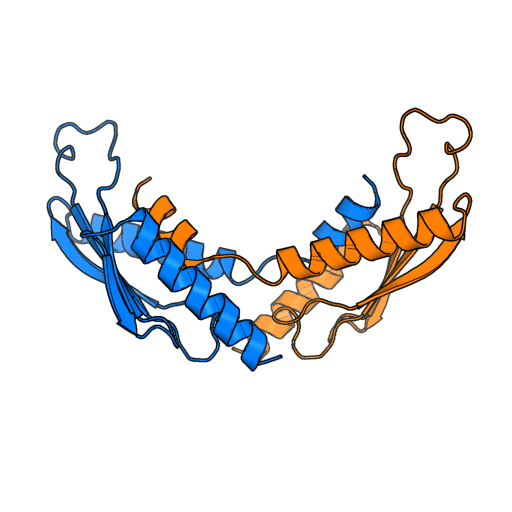TOM 849 C CA . GLU A 1 108 ? 8.016 13 4.859 1 92.5 108 GLU A CA 1
ATOM 850 C C . GLU A 1 108 ? 7.652 13.75 3.58 1 92.5 108 GLU A C 1
ATOM 852 O O . GLU A 1 108 ? 8.383 14.641 3.146 1 92.5 108 GLU A O 1
ATOM 857 N N . PHE A 1 109 ? 6.625 13.398 2.992 1 93.38 109 PHE A N 1
ATOM 858 C CA . PHE A 1 109 ? 6.137 14.031 1.774 1 93.38 109 PHE A CA 1
ATOM 859 C C . PHE A 1 109 ? 5.82 15.5 2.021 1 93.38 109 PHE A C 1
ATOM 861 O O . PHE A 1 109 ? 6.102 16.359 1.177 1 93.38 109 PHE A O 1
ATOM 868 N N . ALA A 1 110 ? 5.23 15.836 3.16 1 93.38 110 ALA A N 1
ATOM 869 C CA . ALA A 1 110 ? 4.855 17.203 3.521 1 93.38 110 ALA A CA 1
ATOM 870 C C . ALA A 1 110 ? 6.09 18.094 3.67 1 93.38 110 ALA A C 1
ATOM 872 O O . ALA A 1 110 ? 5.988 19.312 3.633 1 93.38 110 ALA A O 1
ATOM 873 N N . GLN A 1 111 ? 7.262 17.406 3.889 1 88.88 111 GLN A N 1
ATOM 874 C CA . GLN A 1 111 ? 8.492 18.172 4.094 1 88.88 111 GLN A CA 1
ATOM 875 C C . GLN A 1 111 ? 9.18 18.469 2.764 1 88.88 111 GLN A C 1
ATOM 877 O O . GLN A 1 111 ? 10.156 19.219 2.723 1 88.88 111 GLN A O 1
ATOM 882 N N . LYS A 1 112 ? 8.75 17.844 1.682 1 79 112 LYS A N 1
ATOM 883 C CA . LYS A 1 112 ? 9.367 18.047 0.376 1 79 112 LYS A CA 1
ATOM 884 C C . LYS A 1 112 ? 8.883 19.344 -0.267 1 79 112 LYS A C 1
ATOM 886 O O . LYS A 1 112 ? 7.73 19.734 -0.086 1 79 112 LYS A O 1
ATOM 891 N N . MET B 1 1 ? -6.887 -11.258 12.562 1 63.47 1 MET B N 1
ATOM 892 C CA . MET B 1 1 ? -6.738 -10.438 11.367 1 63.47 1 MET B CA 1
ATOM 893 C C . MET B 1 1 ? -6.891 -8.961 11.703 1 63.47 1 MET B C 1
ATOM 895 O O . MET B 1 1 ? -5.914 -8.203 11.672 1 63.47 1 MET B O 1
ATOM 899 N N . ALA B 1 2 ? -8.125 -8.719 12.281 1 67.06 2 ALA B N 1
ATOM 900 C CA . ALA B 1 2 ? -8.383 -7.332 12.656 1 67.06 2 ALA B CA 1
ATOM 901 C C . ALA B 1 2 ? -7.43 -6.871 13.758 1 67.06 2 ALA B C 1
ATOM 903 O O . ALA B 1 2 ? -6.906 -5.758 13.703 1 67.06 2 ALA B O 1
ATOM 904 N N . ALA B 1 3 ? -7.07 -7.809 14.539 1 77.06 3 ALA B N 1
ATOM 905 C CA . ALA B 1 3 ? -6.215 -7.484 15.672 1 77.06 3 ALA B CA 1
ATOM 906 C C . ALA B 1 3 ? -4.773 -7.242 15.227 1 77.06 3 ALA B C 1
ATOM 908 O O . ALA B 1 3 ? -4.078 -6.395 15.789 1 77.06 3 ALA B O 1
ATOM 909 N N . GLU B 1 4 ? -4.414 -7.98 14.219 1 80 4 GLU B N 1
ATOM 910 C CA . GLU B 1 4 ? -3.051 -7.852 13.719 1 80 4 GLU B CA 1
ATOM 911 C C . GLU B 1 4 ? -2.838 -6.508 13.031 1 80 4 GLU B C 1
ATOM 913 O O . GLU B 1 4 ? -1.791 -5.875 13.195 1 80 4 GLU B O 1
ATOM 918 N N . VAL B 1 5 ? -3.838 -6.102 12.359 1 80.62 5 VAL B N 1
ATOM 919 C CA . VAL B 1 5 ? -3.76 -4.82 11.664 1 80.62 5 VAL B CA 1
ATOM 920 C C . VAL B 1 5 ? -3.695 -3.684 12.688 1 80.62 5 VAL B C 1
ATOM 922 O O . VAL B 1 5 ? -2.904 -2.75 12.531 1 80.62 5 VAL B O 1
ATOM 925 N N . GLU B 1 6 ? -4.566 -3.852 13.734 1 87.38 6 GLU B N 1
ATOM 926 C CA . GLU B 1 6 ? -4.582 -2.838 14.781 1 87.38 6 GLU B CA 1
ATOM 927 C C . GLU B 1 6 ? -3.203 -2.688 15.422 1 87.38 6 GLU B C 1
ATOM 929 O O . GLU B 1 6 ? -2.746 -1.568 15.664 1 87.38 6 GLU B O 1
ATOM 934 N N . GLU B 1 7 ? -2.629 -3.779 15.727 1 89.5 7 GLU B N 1
ATOM 935 C CA . GLU B 1 7 ? -1.299 -3.758 16.328 1 89.5 7 GLU B CA 1
ATOM 936 C C . GLU B 1 7 ? -0.284 -3.1 15.398 1 89.5 7 GLU B C 1
ATOM 938 O O . GLU B 1 7 ? 0.564 -2.324 15.844 1 89.5 7 GLU B O 1
ATOM 943 N N . GLU B 1 8 ? -0.358 -3.416 14.164 1 86.69 8 GLU B N 1
ATOM 944 C CA . GLU B 1 8 ? 0.549 -2.83 13.18 1 86.69 8 GLU B CA 1
ATOM 945 C C . GLU B 1 8 ? 0.369 -1.316 13.094 1 86.69 8 GLU B C 1
ATOM 947 O O . GLU B 1 8 ? 1.348 -0.575 12.984 1 86.69 8 GLU B O 1
ATOM 952 N N . VAL B 1 9 ? -0.869 -0.926 13.188 1 90.62 9 VAL B N 1
ATOM 953 C CA . VAL B 1 9 ? -1.185 0.498 13.133 1 90.62 9 VAL B CA 1
ATOM 954 C C . VAL B 1 9 ? -0.618 1.2 14.359 1 90.62 9 VAL B C 1
ATOM 956 O O . VAL B 1 9 ? -0.037 2.283 14.258 1 90.62 9 VAL B O 1
ATOM 959 N N . ARG B 1 10 ? -0.768 0.635 15.484 1 93.69 10 ARG B N 1
ATOM 960 C CA . ARG B 1 10 ? -0.232 1.204 16.719 1 93.69 10 ARG B CA 1
ATOM 961 C C . ARG B 1 10 ? 1.285 1.342 16.641 1 93.69 10 ARG B C 1
ATOM 963 O O . ARG B 1 10 ? 1.848 2.332 17.109 1 93.69 10 ARG B O 1
ATOM 970 N N . LEU B 1 11 ? 1.907 0.383 16.031 1 91.56 11 LEU B N 1
ATOM 971 C CA . LEU B 1 11 ? 3.354 0.419 15.844 1 91.56 11 LEU B CA 1
ATOM 972 C C . LEU B 1 11 ? 3.752 1.557 14.914 1 91.56 11 LEU B C 1
ATOM 974 O O . LEU B 1 11 ? 4.777 2.209 15.125 1 91.56 11 LEU B O 1
ATOM 978 N N . GLU B 1 12 ? 2.994 1.784 13.883 1 93.44 12 GLU B N 1
ATOM 979 C CA . GLU B 1 12 ? 3.225 2.887 12.953 1 93.44 12 GLU B CA 1
ATOM 980 C C . GLU B 1 12 ? 3.16 4.234 13.672 1 93.44 12 GLU B C 1
ATOM 982 O O . GLU B 1 12 ? 4.008 5.102 13.453 1 93.44 12 GLU B O 1
ATOM 987 N N . VAL B 1 13 ? 2.113 4.402 14.508 1 96.5 13 VAL B N 1
ATOM 988 C CA . VAL B 1 13 ? 1.95 5.637 15.266 1 96.5 13 VAL B CA 1
ATOM 989 C C . VAL B 1 13 ? 3.166 5.855 16.172 1 96.5 13 VAL B C 1
ATOM 991 O O . VAL B 1 13 ? 3.689 6.969 16.25 1 96.5 13 VAL B O 1
ATOM 994 N N . GLU B 1 14 ? 3.596 4.805 16.734 1 96.62 14 GLU B N 1
ATOM 995 C CA . GLU B 1 14 ? 4.793 4.867 17.562 1 96.62 14 GLU B CA 1
ATOM 996 C C . GLU B 1 14 ? 6.016 5.281 16.75 1 96.62 14 GLU B C 1
ATOM 998 O O . GLU B 1 14 ? 6.867 6.023 17.234 1 96.62 14 GLU B O 1
ATOM 1003 N N . ALA B 1 15 ? 6.094 4.82 15.586 1 95.38 15 ALA B N 1
ATOM 1004 C CA . ALA B 1 15 ? 7.203 5.156 14.703 1 95.38 15 ALA B CA 1
ATOM 1005 C C . ALA B 1 15 ? 7.219 6.648 14.375 1 95.38 15 ALA B C 1
ATOM 1007 O O . ALA B 1 15 ? 8.273 7.281 14.383 1 95.38 15 ALA B O 1
ATOM 1008 N N . VAL B 1 16 ? 6.078 7.223 14.109 1 96.75 16 VAL B N 1
ATOM 1009 C CA . VAL B 1 16 ? 5.988 8.656 13.844 1 96.75 16 VAL B CA 1
ATOM 1010 C C . VAL B 1 16 ? 6.457 9.438 15.062 1 96.75 16 VAL B C 1
ATOM 1012 O O . VAL B 1 16 ? 7.254 10.375 14.945 1 96.75 16 VAL B O 1
ATOM 1015 N N . ALA B 1 17 ? 5.945 9.016 16.203 1 97.06 17 ALA B N 1
ATOM 1016 C CA . ALA B 1 17 ? 6.297 9.688 17.453 1 97.06 17 ALA B CA 1
ATOM 1017 C C . ALA B 1 17 ? 7.797 9.617 17.703 1 97.06 17 ALA B C 1
ATOM 1019 O O . ALA B 1 17 ? 8.391 10.57 18.219 1 97.06 17 ALA B O 1
ATOM 1020 N N . ALA B 1 18 ? 8.375 8.547 17.391 1 96.25 18 ALA B N 1
ATOM 1021 C CA . ALA B 1 18 ? 9.812 8.359 17.578 1 96.25 18 ALA B CA 1
ATOM 1022 C C . ALA B 1 18 ? 10.609 9.258 16.641 1 96.25 18 ALA B C 1
ATOM 1024 O O . ALA B 1 18 ? 11.633 9.828 17.031 1 96.25 18 ALA B O 1
ATOM 1025 N N . VAL B 1 19 ? 10.234 9.391 15.398 1 95.69 19 VAL B N 1
ATOM 1026 C CA . VAL B 1 19 ? 10.945 10.133 14.367 1 95.69 19 VAL B CA 1
ATOM 1027 C C . VAL B 1 19 ? 10.859 11.633 14.648 1 95.69 19 VAL B C 1
ATOM 1029 O O . VAL B 1 19 ? 11.844 12.359 14.508 1 95.69 19 VAL B O 1
ATOM 1032 N N . TYR B 1 20 ? 9.727 12.031 15.18 1 97.19 20 TYR B N 1
ATOM 1033 C CA . TYR B 1 20 ? 9.492 13.469 15.273 1 97.19 20 TYR B CA 1
ATOM 1034 C C . TYR B 1 20 ? 9.578 13.938 16.719 1 97.19 20 TYR B C 1
ATOM 1036 O O . TYR B 1 20 ? 9.695 15.133 16.984 1 97.19 20 TYR B O 1
ATOM 1044 N N . GLY B 1 21 ? 9.453 13.039 17.625 1 96.75 21 GLY B N 1
ATOM 1045 C CA . GLY B 1 21 ? 9.633 13.367 19.031 1 96.75 21 GLY B CA 1
ATOM 1046 C C . GLY B 1 21 ? 8.688 14.453 19.516 1 96.75 21 GLY B C 1
ATOM 1047 O O . GLY B 1 21 ? 7.469 14.297 19.438 1 96.75 21 GLY B O 1
ATOM 1048 N N . GLU B 1 22 ? 9.289 15.578 19.891 1 96.56 22 GLU B N 1
ATOM 1049 C CA . GLU B 1 22 ? 8.531 16.688 20.453 1 96.56 22 GLU B CA 1
ATOM 1050 C C . GLU B 1 22 ? 7.688 17.375 19.391 1 96.56 22 GLU B C 1
ATOM 1052 O O . GLU B 1 22 ? 6.738 18.094 19.719 1 96.56 22 GLU B O 1
ATOM 1057 N N . ASP B 1 23 ? 7.953 17.109 18.156 1 97.38 23 ASP B N 1
ATOM 1058 C CA . ASP B 1 23 ? 7.227 17.734 17.062 1 97.38 23 ASP B CA 1
ATOM 1059 C C . ASP B 1 23 ? 5.977 16.922 16.703 1 97.38 23 ASP B C 1
ATOM 1061 O O . ASP B 1 23 ? 5.289 17.234 15.727 1 97.38 23 ASP B O 1
ATOM 1065 N N . CYS B 1 24 ? 5.719 15.945 17.531 1 98.19 24 CYS B N 1
ATOM 1066 C CA . CYS B 1 24 ? 4.562 15.094 17.266 1 98.19 24 CYS B CA 1
ATOM 1067 C C . CYS B 1 24 ? 3.666 14.992 18.484 1 98.19 24 CYS B C 1
ATOM 1069 O O . CYS B 1 24 ? 4.148 14.758 19.594 1 98.19 24 CYS B O 1
ATOM 1071 N N . ARG B 1 25 ? 2.418 15.195 18.328 1 98.12 25 ARG B N 1
ATOM 1072 C CA . ARG B 1 25 ? 1.402 14.977 19.359 1 98.12 25 ARG B CA 1
ATOM 1073 C C . ARG B 1 25 ? 0.405 13.906 18.906 1 98.12 25 ARG B C 1
ATOM 1075 O O . ARG B 1 25 ? -0.29 14.078 17.906 1 98.12 25 ARG B O 1
ATOM 1082 N N . VAL B 1 26 ? 0.271 12.859 19.703 1 98.25 26 VAL B N 1
ATOM 1083 C CA . VAL B 1 26 ? -0.648 11.766 19.391 1 98.25 26 VAL B CA 1
ATOM 1084 C C . VAL B 1 26 ? -1.924 11.922 20.219 1 98.25 26 VAL B C 1
ATOM 1086 O O . VAL B 1 26 ? -1.873 11.945 21.453 1 98.25 26 VAL B O 1
ATOM 1089 N N . TYR B 1 27 ? -3.043 12.008 19.578 1 98 27 TYR B N 1
ATOM 1090 C CA . TYR B 1 27 ? -4.328 12.102 20.266 1 98 27 TYR B CA 1
ATOM 1091 C C . TYR B 1 27 ? -4.953 10.719 20.438 1 98 27 TYR B C 1
ATOM 1093 O O . TYR B 1 27 ? -5.648 10.469 21.422 1 98 27 TYR B O 1
ATOM 1101 N N . CYS B 1 28 ? -4.801 9.844 19.438 1 97.19 28 CYS B N 1
ATOM 1102 C CA . CYS B 1 28 ? -5.34 8.492 19.453 1 97.19 28 CYS B CA 1
ATOM 1103 C C . CYS B 1 28 ? -4.445 7.535 18.672 1 97.19 28 CYS B C 1
ATOM 1105 O O . CYS B 1 28 ? -3.984 7.867 17.578 1 97.19 28 CYS B O 1
ATOM 1107 N N . ASP B 1 29 ? -4.227 6.418 19.188 1 95.88 29 ASP B N 1
ATOM 1108 C CA . ASP B 1 29 ? -3.365 5.438 18.531 1 95.88 29 ASP B CA 1
ATOM 1109 C C . ASP B 1 29 ? -4.141 4.629 17.5 1 95.88 29 ASP B C 1
ATOM 1111 O O . ASP B 1 29 ? -3.584 4.227 16.469 1 95.88 29 ASP B O 1
ATOM 1115 N N . PHE B 1 30 ? -5.508 4.367 17.906 1 94.5 30 PHE B N 1
ATOM 1116 C CA . PHE B 1 30 ? -6.371 3.635 17 1 94.5 30 PHE B CA 1
ATOM 1117 C C . PHE B 1 30 ? -7.828 4.043 17.188 1 94.5 30 PHE B C 1
ATOM 1119 O O . PHE B 1 30 ? -8.391 3.871 18.266 1 94.5 30 PHE B O 1
ATOM 1126 N N . PRO B 1 31 ? -8.391 4.496 16.062 1 95.75 31 PRO B N 1
ATOM 1127 C CA . PRO B 1 31 ? -7.809 4.914 14.773 1 95.75 31 PRO B CA 1
ATOM 1128 C C . PRO B 1 31 ? -6.848 6.09 14.922 1 95.75 31 PRO B C 1
ATOM 1130 O O . PRO B 1 31 ? -7.051 6.957 15.781 1 95.75 31 PRO B O 1
ATOM 1133 N N . PRO B 1 32 ? -5.809 6.074 14.156 1 97.25 32 PRO B N 1
ATOM 1134 C CA . PRO B 1 32 ? -4.754 7.074 14.344 1 97.25 32 PRO B CA 1
ATOM 1135 C C . PRO B 1 32 ? -5.273 8.508 14.227 1 97.25 32 PRO B C 1
ATOM 1137 O O . PRO B 1 32 ? -6.027 8.82 13.305 1 97.25 32 PRO B O 1
ATOM 1140 N N . HIS B 1 33 ? -4.949 9.359 15.18 1 98.38 33 HIS B N 1
ATOM 1141 C CA . HIS B 1 33 ? -5.145 10.805 15.172 1 98.38 33 HIS B CA 1
ATOM 1142 C C . HIS B 1 33 ? -3.947 11.531 15.781 1 98.38 33 HIS B C 1
ATOM 1144 O O . HIS B 1 33 ? -3.684 11.398 16.984 1 98.38 33 HIS B O 1
ATOM 1150 N N . LEU B 1 34 ? -3.168 12.227 14.922 1 98.38 34 LEU B N 1
ATOM 1151 C CA . LEU B 1 34 ? -1.951 12.875 15.398 1 98.38 34 LEU B CA 1
ATOM 1152 C C . LEU B 1 34 ? -1.693 14.172 14.648 1 98.38 34 LEU B C 1
ATOM 1154 O O . LEU B 1 34 ? -2.289 14.414 13.594 1 98.38 34 LEU B O 1
ATOM 1158 N N . VAL B 1 35 ? -0.921 15.031 15.219 1 98.44 35 VAL B N 1
ATOM 1159 C CA . VAL B 1 35 ? -0.481 16.297 14.625 1 98.44 35 VAL B CA 1
ATOM 1160 C C . VAL B 1 35 ? 1.044 16.359 14.625 1 98.44 35 VAL B C 1
ATOM 1162 O O . VAL B 1 35 ? 1.684 16.094 15.648 1 98.44 35 VAL B O 1
ATOM 1165 N N . VAL B 1 36 ? 1.63 16.641 13.477 1 98.12 36 VAL B N 1
ATOM 1166 C CA . VAL B 1 36 ? 3.082 16.672 13.336 1 98.12 36 VAL B CA 1
ATOM 1167 C C . VAL B 1 36 ? 3.516 18.047 12.852 1 98.12 36 VAL B C 1
ATOM 1169 O O . VAL B 1 36 ? 2.918 18.609 11.93 1 98.12 36 VAL B O 1
ATOM 1172 N N . HIS B 1 37 ? 4.504 18.594 13.484 1 97 37 HIS B N 1
ATOM 1173 C CA . HIS B 1 37 ? 5.113 19.844 13.062 1 97 37 HIS B CA 1
ATOM 1174 C C . HIS B 1 37 ? 6.105 19.625 11.922 1 97 37 HIS B C 1
ATOM 1176 O O . HIS B 1 37 ? 7.148 19 12.125 1 97 37 HIS B O 1
ATOM 1182 N N . VAL B 1 38 ? 5.793 20.141 10.742 1 94.31 38 VAL B N 1
ATOM 1183 C CA . VAL B 1 38 ? 6.656 19.922 9.586 1 94.31 38 VAL B CA 1
ATOM 1184 C C . VAL B 1 38 ? 7.141 21.281 9.047 1 94.31 38 VAL B C 1
ATOM 1186 O O . VAL B 1 38 ? 6.473 22.297 9.219 1 94.31 38 VAL B O 1
ATOM 1189 N N . ARG B 1 39 ? 8.328 21.203 8.438 1 90.81 39 ARG B N 1
ATOM 1190 C CA . ARG B 1 39 ? 8.938 22.391 7.824 1 90.81 39 ARG B CA 1
ATOM 1191 C C . ARG B 1 39 ? 9.266 22.125 6.355 1 90.81 39 ARG B C 1
ATOM 1193 O O . ARG B 1 39 ? 10.352 21.656 6.031 1 90.81 39 ARG B O 1
ATOM 1200 N N . PRO B 1 40 ? 8.367 22.438 5.457 1 84.56 40 PRO B N 1
ATOM 1201 C CA . PRO B 1 40 ? 8.578 22.203 4.023 1 84.56 40 PRO B CA 1
ATOM 1202 C C . PRO B 1 40 ? 9.82 22.906 3.484 1 84.56 40 PRO B C 1
ATOM 1204 O O . PRO B 1 40 ? 10.141 24.016 3.914 1 84.56 40 PRO B O 1
ATOM 1207 N N . ASN B 1 41 ? 10.672 22.016 2.727 1 74.38 41 ASN B N 1
ATOM 1208 C CA . ASN B 1 41 ? 11.875 22.562 2.111 1 74.38 41 ASN B CA 1
ATOM 1209 C C . ASN B 1 41 ? 11.531 23.453 0.918 1 74.38 41 ASN B C 1
ATOM 1211 O O . ASN B 1 41 ? 10.898 23 -0.036 1 74.38 41 ASN B O 1
ATOM 1215 N N . THR B 1 42 ? 11.242 24.578 1.154 1 64.25 42 THR B N 1
ATOM 1216 C CA . THR B 1 42 ? 10.953 25.5 0.059 1 64.25 42 THR B CA 1
ATOM 1217 C C . THR B 1 42 ? 12.242 26.062 -0.529 1 64.25 42 THR B C 1
ATOM 1219 O O . THR B 1 42 ? 12.438 27.281 -0.553 1 64.25 42 THR B O 1
ATOM 1222 N N . ALA B 1 43 ? 13.156 25.094 -1.104 1 57.88 43 ALA B N 1
ATOM 1223 C CA . ALA B 1 43 ? 14.469 25.359 -1.688 1 57.88 43 ALA B CA 1
ATOM 1224 C C . ALA B 1 43 ? 14.711 26.844 -1.857 1 57.88 43 ALA B C 1
ATOM 1226 O O . ALA B 1 43 ? 15.719 27.375 -1.395 1 57.88 43 ALA B O 1
ATOM 1227 N N . ASP B 1 44 ? 14.414 27.25 -3.057 1 52.88 44 ASP B N 1
ATOM 1228 C CA . ASP B 1 44 ? 14.953 28.375 -3.826 1 52.88 44 ASP B CA 1
ATOM 1229 C C . ASP B 1 44 ? 14.398 29.703 -3.32 1 52.88 44 ASP B C 1
ATOM 1231 O O . ASP B 1 44 ? 14.859 30.781 -3.729 1 52.88 44 ASP B O 1
ATOM 1235 N N . ASP B 1 45 ? 13.242 29.703 -2.65 1 54.84 45 ASP B N 1
ATOM 1236 C CA . ASP B 1 45 ? 12.68 31.047 -2.508 1 54.84 45 ASP B CA 1
ATOM 1237 C C . ASP B 1 45 ? 12.914 31.594 -1.102 1 54.84 45 ASP B C 1
ATOM 1239 O O . ASP B 1 45 ? 12.367 31.062 -0.128 1 54.84 45 ASP B O 1
ATOM 1243 N N . SER B 1 46 ? 14.008 32.312 -1.023 1 56.94 46 SER B N 1
ATOM 1244 C CA . SER B 1 46 ? 14.414 33.062 0.175 1 56.94 46 SER B CA 1
ATOM 1245 C C . SER B 1 46 ? 13.203 33.531 0.96 1 56.94 46 SER B C 1
ATOM 1247 O O . SER B 1 46 ? 13.227 33.594 2.191 1 56.94 46 SER B O 1
ATOM 1249 N N . SER B 1 47 ? 12.18 34 0.34 1 56.22 47 SER B N 1
ATOM 1250 C CA . SER B 1 47 ? 10.992 34.531 0.994 1 56.22 47 SER B CA 1
ATOM 1251 C C . SER B 1 47 ? 10.172 33.438 1.642 1 56.22 47 SER B C 1
ATOM 1253 O O . SER B 1 47 ? 9.32 33.688 2.488 1 56.22 47 SER B O 1
ATOM 1255 N N . GLN B 1 48 ? 10.492 32.219 1.314 1 58.5 48 GLN B N 1
ATOM 1256 C CA . GLN B 1 48 ? 9.734 31.062 1.779 1 58.5 48 GLN B CA 1
ATOM 1257 C C . GLN B 1 48 ? 10.578 30.203 2.715 1 58.5 48 GLN B C 1
ATOM 1259 O O . GLN B 1 48 ? 10.258 29.031 2.951 1 58.5 48 GLN B O 1
ATOM 1264 N N . GLN B 1 49 ? 11.727 30.844 3.143 1 62.81 49 GLN B N 1
ATOM 1265 C CA . GLN B 1 49 ? 12.688 30.172 4.008 1 62.81 49 GLN B CA 1
ATOM 1266 C C . GLN B 1 49 ? 12.07 29.828 5.359 1 62.81 49 GLN B C 1
ATOM 1268 O O . GLN B 1 49 ? 12.555 28.938 6.062 1 62.81 49 GLN B O 1
ATOM 1273 N N . PHE B 1 50 ? 10.805 30.406 5.598 1 79.88 50 PHE B N 1
ATOM 1274 C CA . PHE B 1 50 ? 10.281 30.203 6.941 1 79.88 50 PHE B CA 1
ATOM 1275 C C . PHE B 1 50 ? 8.875 29.609 6.887 1 79.88 50 PHE B C 1
ATOM 1277 O O . PHE B 1 50 ? 7.926 30.219 7.383 1 79.88 50 PHE B O 1
ATOM 1284 N N . VAL B 1 51 ? 8.773 28.547 6.172 1 87.56 51 VAL B N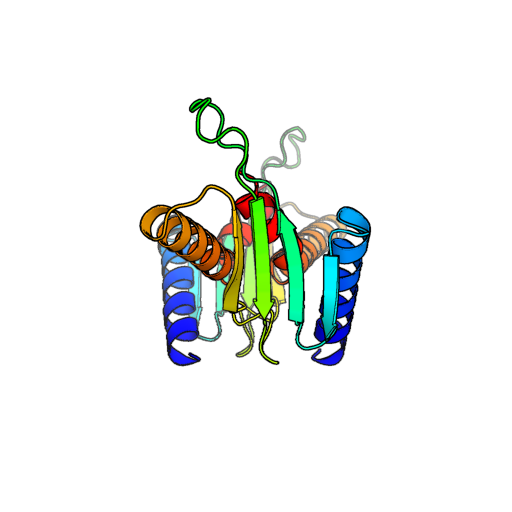 1
ATOM 1285 C CA . VAL B 1 51 ? 7.457 27.922 6.09 1 87.56 51 VAL B CA 1
ATOM 1286 C C . VAL B 1 51 ? 7.344 26.812 7.121 1 87.56 51 VAL B C 1
ATOM 1288 O O . VAL B 1 51 ? 8.258 25.984 7.254 1 87.56 51 VAL B O 1
ATOM 1291 N N . GLU B 1 52 ? 6.305 26.906 8.016 1 92.94 52 GLU B N 1
ATOM 1292 C CA . GLU B 1 52 ? 5.996 25.859 8.992 1 92.94 52 GLU B CA 1
ATOM 1293 C C . GLU B 1 52 ? 4.547 25.406 8.867 1 92.94 52 GLU B C 1
ATOM 1295 O O . GLU B 1 52 ? 3.664 26.203 8.547 1 92.94 52 GLU B O 1
ATOM 1300 N N . LEU B 1 53 ? 4.363 24.141 9.133 1 95.06 53 L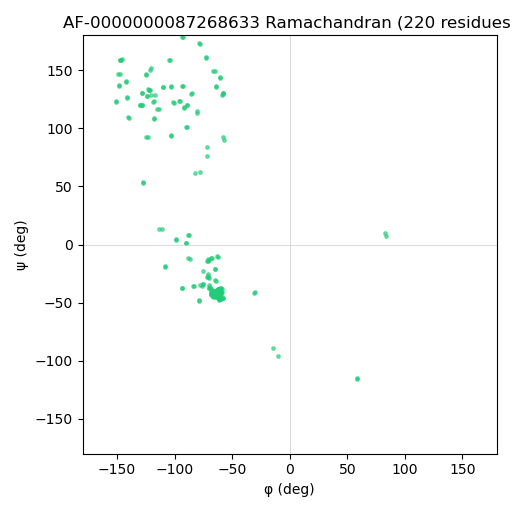EU B N 1
ATOM 1301 C CA . LEU B 1 53 ? 3.02 23.578 9.078 1 95.06 53 LEU B CA 1
ATOM 1302 C C . LEU B 1 53 ? 2.807 22.562 10.211 1 95.06 53 LEU B C 1
ATOM 1304 O O . LEU B 1 53 ? 3.65 21.703 10.445 1 95.06 53 LEU B O 1
ATOM 1308 N N . PHE B 1 54 ? 1.74 22.797 10.977 1 96.94 54 PHE B N 1
ATOM 1309 C CA . PHE B 1 54 ? 1.233 21.75 11.867 1 96.94 54 PHE B CA 1
ATOM 1310 C C . PHE B 1 54 ? 0.204 20.875 11.148 1 96.94 54 PHE B C 1
ATOM 1312 O O . PHE B 1 54 ? -0.957 21.281 11.016 1 96.94 54 PHE B O 1
ATOM 1319 N N . LEU B 1 55 ? 0.658 19.719 10.734 1 97.75 55 LEU B N 1
ATOM 1320 C CA . LEU B 1 55 ? -0.123 18.812 9.906 1 97.75 55 LEU B CA 1
ATOM 1321 C C . LEU B 1 55 ? -0.945 17.859 10.766 1 97.75 55 LEU B C 1
ATOM 1323 O O . LEU B 1 55 ? -0.389 17.094 11.555 1 97.75 55 LEU B O 1
ATOM 1327 N N . GLY B 1 56 ? -2.234 17.891 10.617 1 98.44 56 GLY B N 1
ATOM 1328 C CA . GLY B 1 56 ? -3.111 16.922 11.258 1 98.44 56 GLY B CA 1
ATOM 1329 C C . GLY B 1 56 ? -3.426 15.734 10.375 1 98.44 56 GLY B C 1
ATOM 1330 O O . GLY B 1 56 ? -3.645 15.883 9.172 1 98.44 56 GLY B O 1
ATOM 1331 N N . ILE B 1 57 ? -3.389 14.562 10.938 1 98.31 57 ILE B N 1
ATOM 1332 C CA . ILE B 1 57 ? -3.744 13.32 10.273 1 98.31 57 ILE B CA 1
ATOM 1333 C C . ILE B 1 57 ? -4.762 12.547 11.109 1 98.31 57 ILE B C 1
ATOM 1335 O O . ILE B 1 57 ? -4.484 12.203 12.266 1 98.31 57 ILE B O 1
ATOM 1339 N N . LYS B 1 58 ? -5.926 12.312 10.523 1 98.12 58 LYS B N 1
ATOM 1340 C CA . LYS B 1 58 ? -6.988 11.609 11.234 1 98.12 58 LYS B CA 1
ATOM 1341 C C . LYS B 1 58 ? -7.539 10.461 10.391 1 98.12 58 LYS B C 1
ATOM 1343 O O . LYS B 1 58 ? -8.109 10.688 9.32 1 98.12 58 LYS B O 1
ATOM 1348 N N . ALA B 1 59 ? -7.414 9.258 10.953 1 96.44 59 ALA B N 1
ATOM 1349 C CA . ALA B 1 59 ? -7.871 8.078 10.234 1 96.44 59 ALA B CA 1
ATOM 1350 C C . ALA B 1 59 ? -9.188 7.559 10.805 1 96.44 59 ALA B C 1
ATOM 1352 O O . ALA B 1 59 ? -9.57 7.914 11.922 1 96.44 59 ALA B O 1
ATOM 1353 N N . SER B 1 60 ? -9.883 6.816 10.016 1 93.62 60 SER B N 1
ATOM 1354 C CA . SER B 1 60 ? -11.055 6.074 10.484 1 93.62 60 SER B CA 1
ATOM 1355 C C . SER B 1 60 ? -10.672 4.664 10.922 1 93.62 60 SER B C 1
ATOM 1357 O O . SER B 1 60 ? -9.508 4.27 10.82 1 93.62 60 SER B O 1
ATOM 1359 N N . SER B 1 61 ? -11.648 3.896 11.391 1 89.81 61 SER B N 1
ATOM 1360 C CA . SER B 1 61 ? -11.406 2.527 11.836 1 89.81 61 SER B CA 1
ATOM 1361 C C . SER B 1 61 ? -11.039 1.623 10.664 1 89.81 61 SER B C 1
ATOM 1363 O O . SER B 1 61 ? -10.562 0.506 10.859 1 89.81 61 SER B O 1
ATOM 1365 N N . GLN B 1 62 ? -11.211 2.074 9.445 1 82 62 GLN B N 1
ATOM 1366 C CA . GLN B 1 62 ? -10.93 1.274 8.258 1 82 62 GLN B CA 1
ATOM 1367 C C . GLN B 1 62 ? -9.492 1.458 7.793 1 82 62 GLN B C 1
ATOM 1369 O O . GLN B 1 62 ? -9.07 0.857 6.805 1 82 62 GLN B O 1
ATOM 1374 N N . TYR B 1 63 ? -8.758 2.23 8.492 1 88.25 63 TYR B N 1
ATOM 1375 C CA . TYR B 1 63 ? -7.34 2.381 8.188 1 88.25 63 TYR B CA 1
ATOM 1376 C C . TYR B 1 63 ? -6.598 1.067 8.391 1 88.25 63 TYR B C 1
ATOM 1378 O O . TYR B 1 63 ? -6.855 0.343 9.352 1 88.25 63 TYR B O 1
ATOM 1386 N N . PRO B 1 64 ? -5.773 0.759 7.496 1 85.38 64 PRO B N 1
ATOM 1387 C CA . PRO B 1 64 ? -5.109 1.502 6.422 1 85.38 64 PRO B CA 1
ATOM 1388 C C . PRO B 1 64 ? -5.793 1.319 5.066 1 85.38 64 PRO B C 1
ATOM 1390 O O . PRO B 1 64 ? -5.332 1.858 4.059 1 85.38 64 PRO B O 1
ATOM 1393 N N . LYS B 1 65 ? -6.871 0.637 5.113 1 76.56 65 LYS B N 1
ATOM 1394 C CA . LYS B 1 65 ? -7.594 0.414 3.865 1 76.56 65 LYS B CA 1
ATOM 1395 C C . LYS B 1 65 ? -8.078 1.732 3.268 1 76.56 65 LYS B C 1
ATOM 1397 O O . LYS B 1 65 ? -8.062 1.911 2.049 1 76.56 65 LYS B O 1
ATOM 1402 N N . GLU B 1 66 ? -8.531 2.486 4.168 1 83.69 66 GLU B N 1
ATOM 1403 C CA . GLU B 1 66 ? -8.93 3.834 3.779 1 83.69 66 GLU B CA 1
ATOM 1404 C C . GLU B 1 66 ? -7.891 4.863 4.207 1 83.69 66 GLU B C 1
ATOM 1406 O O . GLU B 1 66 ? -7.359 4.797 5.316 1 83.69 66 GLU B O 1
ATOM 1411 N N . PRO B 1 67 ? -7.637 5.723 3.268 1 91.31 67 PRO B N 1
ATOM 1412 C CA . PRO B 1 67 ? -6.66 6.754 3.617 1 91.31 67 PRO B CA 1
ATOM 1413 C C . PRO B 1 67 ? -7.152 7.684 4.727 1 91.31 67 PRO B C 1
ATOM 1415 O O . PRO B 1 67 ? -8.359 7.906 4.859 1 91.31 67 PRO B O 1
ATOM 1418 N N . PRO B 1 68 ? -6.227 8.188 5.512 1 95.62 68 PRO B N 1
ATOM 1419 C CA . PRO B 1 68 ? -6.621 9.164 6.527 1 95.62 68 PRO B CA 1
ATOM 1420 C C . PRO B 1 68 ? -6.98 10.523 5.93 1 95.62 68 PRO B C 1
ATOM 1422 O O . PRO B 1 68 ? -6.629 10.812 4.785 1 95.62 68 PRO B O 1
ATOM 1425 N N . HIS B 1 69 ? -7.695 11.289 6.727 1 97.38 69 HIS B N 1
ATOM 1426 C CA . HIS B 1 69 ? -7.941 12.688 6.402 1 97.38 69 HIS B CA 1
ATOM 1427 C C . HIS B 1 69 ? -6.797 13.578 6.887 1 97.38 69 HIS B C 1
ATOM 1429 O O . HIS B 1 69 ? -6.348 13.453 8.023 1 97.38 69 HIS B O 1
ATOM 1435 N N . VAL B 1 70 ? -6.289 14.422 5.98 1 97.75 70 VAL B N 1
ATOM 1436 C CA . VAL B 1 70 ? -5.184 15.32 6.301 1 97.75 70 VAL B CA 1
ATOM 1437 C C . VAL B 1 70 ? -5.688 16.766 6.344 1 97.75 70 VAL B C 1
ATOM 1439 O O . VAL B 1 70 ? -6.488 17.172 5.5 1 97.75 70 VAL B O 1
ATOM 1442 N N . TYR B 1 71 ? -5.266 17.469 7.355 1 97.38 71 TYR B N 1
ATOM 1443 C CA . TYR B 1 71 ? -5.715 18.844 7.484 1 97.38 71 TYR B CA 1
ATOM 1444 C C . TYR B 1 71 ? -4.637 19.719 8.125 1 97.38 71 TYR B C 1
ATOM 1446 O O . TYR B 1 71 ? -3.711 19.203 8.75 1 97.38 71 TYR B O 1
ATOM 1454 N N . ALA B 1 72 ? -4.711 21.062 7.91 1 96.94 72 ALA B N 1
ATOM 1455 C CA . ALA B 1 72 ? -3.779 22 8.516 1 96.94 72 ALA B CA 1
ATOM 1456 C C . ALA B 1 72 ? -4.305 22.516 9.852 1 96.94 72 ALA B C 1
ATOM 1458 O O . ALA B 1 72 ? -5.387 23.109 9.914 1 96.94 72 ALA B O 1
ATOM 1459 N N . VAL B 1 73 ? -3.557 22.234 10.922 1 97.12 73 VAL B N 1
ATOM 1460 C CA . VAL B 1 73 ? -3.922 22.781 12.227 1 97.12 73 VAL B CA 1
ATOM 1461 C C . VAL B 1 73 ? -3.477 24.234 12.32 1 97.12 73 VAL B C 1
ATOM 1463 O O . VAL B 1 73 ? -4.23 25.094 12.781 1 97.12 73 VAL B O 1
ATOM 1466 N N . GLU B 1 74 ? -2.234 24.5 11.961 1 94.75 74 GLU B N 1
ATOM 1467 C CA . GLU B 1 74 ? -1.614 25.812 11.914 1 94.75 74 GLU B CA 1
ATOM 1468 C C . GLU B 1 74 ? -0.575 25.906 10.805 1 94.75 74 GLU B C 1
ATOM 1470 O O . GLU B 1 74 ? 0.053 24.906 10.453 1 94.75 74 GLU B O 1
ATOM 1475 N N . SER B 1 75 ? -0.443 27.094 10.219 1 93.31 75 SER B N 1
ATOM 1476 C CA . SER B 1 75 ? 0.566 27.281 9.18 1 93.31 75 SER B CA 1
ATOM 1477 C C . SER B 1 75 ? 1.218 28.656 9.289 1 93.31 75 SER B C 1
ATOM 1479 O O . SER B 1 75 ? 0.562 29.641 9.664 1 93.31 75 SER B O 1
ATOM 1481 N N . LYS B 1 76 ? 2.486 28.609 9.062 1 91.25 76 LYS B N 1
ATOM 1482 C CA . LYS B 1 76 ? 3.252 29.859 9 1 91.25 76 LYS B CA 1
ATOM 1483 C C . LYS B 1 76 ? 3.975 29.984 7.664 1 91.25 76 LYS B C 1
ATOM 1485 O O . LYS B 1 76 ? 4.547 29.016 7.16 1 91.25 76 LYS B O 1
ATOM 1490 N N . GLY B 1 77 ? 3.875 31.188 7.047 1 90 77 GLY B N 1
ATOM 1491 C CA . GLY B 1 77 ? 4.617 31.453 5.824 1 90 77 GLY B CA 1
ATOM 1492 C C . GLY B 1 77 ? 3.916 30.922 4.582 1 90 77 GLY B C 1
ATOM 1493 O O . GLY B 1 77 ? 4.527 30.812 3.518 1 90 77 GLY B O 1
ATOM 1494 N N . LEU B 1 78 ? 2.764 30.5 4.652 1 88.19 78 LEU B N 1
ATOM 1495 C CA . LEU B 1 78 ? 1.963 30 3.539 1 88.19 78 LEU B CA 1
ATOM 1496 C C . LEU B 1 78 ? 0.69 30.828 3.377 1 88.19 78 LEU B C 1
ATOM 1498 O O . LEU B 1 78 ? 0.005 31.125 4.359 1 88.19 78 LEU B O 1
ATOM 1502 N N . ASP B 1 79 ? 0.534 31.234 2.145 1 89.75 79 ASP B N 1
ATOM 1503 C CA . ASP B 1 79 ? -0.776 31.828 1.912 1 89.75 79 ASP B CA 1
ATOM 1504 C C . ASP B 1 79 ? -1.85 30.766 1.738 1 89.75 79 ASP B C 1
ATOM 1506 O O . ASP B 1 79 ? -1.544 29.562 1.722 1 89.75 79 ASP B O 1
ATOM 1510 N N . GLU B 1 80 ? -3.059 31.172 1.654 1 91.94 80 GLU B N 1
ATOM 1511 C CA . GLU B 1 80 ? -4.195 30.266 1.634 1 91.94 80 GLU B CA 1
ATOM 1512 C C . GLU B 1 80 ? -4.121 29.312 0.437 1 91.94 80 GLU B C 1
ATOM 1514 O O . GLU B 1 80 ? -4.426 28.125 0.558 1 91.94 80 GLU B O 1
ATOM 1519 N N . ASN B 1 81 ? -3.732 29.844 -0.678 1 93.69 81 ASN B N 1
ATOM 1520 C CA . ASN B 1 81 ? -3.67 29.031 -1.894 1 93.69 81 ASN B CA 1
ATOM 1521 C C . ASN B 1 81 ? -2.57 27.984 -1.812 1 93.69 81 ASN B C 1
ATOM 1523 O O . ASN B 1 81 ? -2.795 26.812 -2.154 1 93.69 81 ASN B O 1
ATOM 1527 N N . ARG B 1 82 ? -1.447 28.391 -1.321 1 89.75 82 ARG B N 1
ATOM 1528 C CA . ARG B 1 82 ? -0.321 27.469 -1.197 1 89.75 82 ARG B CA 1
ATOM 1529 C C . ARG B 1 82 ? -0.609 26.391 -0.162 1 89.75 82 ARG B C 1
ATOM 1531 O O . ARG B 1 82 ? -0.276 25.219 -0.368 1 89.75 82 ARG B O 1
ATOM 1538 N N . GLN B 1 83 ? -1.224 26.812 0.901 1 92.62 83 GLN B N 1
ATOM 1539 C CA . GLN B 1 83 ? -1.604 25.859 1.925 1 92.62 83 GLN B CA 1
ATOM 1540 C C . GLN B 1 83 ? -2.588 24.828 1.373 1 92.62 83 GLN B C 1
ATOM 1542 O O . GLN B 1 83 ? -2.434 23.625 1.603 1 92.62 83 GLN B O 1
ATOM 1547 N N . ALA B 1 84 ? -3.59 25.297 0.67 1 94.56 84 ALA B N 1
ATOM 1548 C CA . ALA B 1 84 ? -4.602 24.422 0.09 1 94.56 84 ALA B CA 1
ATOM 1549 C C . ALA B 1 84 ? -3.967 23.422 -0.873 1 94.56 84 ALA B C 1
ATOM 1551 O O . ALA B 1 84 ? -4.316 22.234 -0.868 1 94.56 84 ALA B O 1
ATOM 1552 N N . TYR B 1 85 ? -3.049 23.922 -1.637 1 94.12 85 TYR B N 1
ATOM 1553 C CA . TYR B 1 85 ? -2.357 23.062 -2.59 1 94.12 85 TYR B CA 1
ATOM 1554 C C . TYR B 1 85 ? -1.546 21.984 -1.867 1 94.12 85 TYR B C 1
ATOM 1556 O O . TYR B 1 85 ? -1.582 20.812 -2.244 1 94.12 85 TYR B O 1
ATOM 1564 N N . LEU B 1 86 ? -0.829 22.438 -0.836 1 93.12 86 LEU B N 1
ATOM 1565 C CA . LEU B 1 86 ? 0.008 21.516 -0.069 1 93.12 86 LEU B CA 1
ATOM 1566 C C . LEU B 1 86 ? -0.834 20.422 0.57 1 93.12 86 LEU B C 1
ATOM 1568 O O . LEU B 1 86 ? -0.515 19.234 0.444 1 93.12 86 LEU B O 1
ATOM 1572 N N . ILE B 1 87 ? -1.968 20.766 1.153 1 96.25 87 ILE B N 1
ATOM 1573 C CA . ILE B 1 87 ? -2.84 19.812 1.827 1 96.25 87 ILE B CA 1
ATOM 1574 C C . ILE B 1 87 ? -3.445 18.859 0.803 1 96.25 87 ILE B C 1
ATOM 1576 O O . ILE B 1 87 ? -3.504 17.641 1.031 1 96.25 87 ILE B O 1
ATOM 1580 N N . SER B 1 88 ? -3.834 19.406 -0.293 1 96.69 88 SER B N 1
ATOM 1581 C CA . SER B 1 88 ? -4.414 18.562 -1.344 1 96.69 88 SER B CA 1
ATOM 1582 C C . SER B 1 88 ? -3.395 17.562 -1.883 1 96.69 88 SER B C 1
ATOM 1584 O O . SER B 1 88 ? -3.734 16.422 -2.166 1 96.69 88 SER B O 1
ATOM 1586 N N . SER B 1 89 ? -2.166 18.062 -2.033 1 95.81 89 SER B N 1
ATOM 1587 C CA . SER B 1 89 ? -1.1 17.188 -2.52 1 95.81 89 SER B CA 1
ATOM 1588 C C . SER B 1 89 ? -0.825 16.047 -1.541 1 95.81 89 SER B C 1
ATOM 1590 O O . SER B 1 89 ? -0.65 14.906 -1.952 1 95.81 89 SER B O 1
ATOM 1592 N N . ILE B 1 90 ? -0.828 16.359 -0.269 1 96.19 90 ILE B N 1
ATOM 1593 C CA . ILE B 1 90 ? -0.583 15.352 0.758 1 96.19 90 ILE B CA 1
ATOM 1594 C C . ILE B 1 90 ? -1.747 14.367 0.8 1 96.19 90 ILE B C 1
ATOM 1596 O O . ILE B 1 90 ? -1.539 13.156 0.923 1 96.19 90 ILE B O 1
ATOM 1600 N N . GLN B 1 91 ? -2.971 14.859 0.628 1 95.62 91 GLN B N 1
ATOM 1601 C CA . GLN B 1 91 ? -4.156 14.008 0.598 1 95.62 91 GLN B CA 1
ATOM 1602 C C . GLN B 1 91 ? -4.113 13.055 -0.592 1 95.62 91 GLN B C 1
ATOM 1604 O O . GLN B 1 91 ? -4.469 11.875 -0.464 1 95.62 91 GLN B O 1
ATOM 1609 N N . ASP B 1 92 ? -3.717 13.625 -1.695 1 92.94 92 ASP B N 1
ATOM 1610 C CA . ASP B 1 92 ? -3.602 12.805 -2.893 1 92.94 92 ASP B CA 1
ATOM 1611 C C . ASP B 1 92 ? -2.574 11.688 -2.697 1 92.94 92 ASP B C 1
ATOM 1613 O O . ASP B 1 92 ? -2.787 10.555 -3.135 1 92.94 92 ASP B O 1
ATOM 1617 N N . LYS B 1 93 ? -1.48 12.055 -2.057 1 91.94 93 LYS B N 1
ATOM 1618 C CA . LYS B 1 93 ? -0.465 11.055 -1.751 1 91.94 93 LYS B CA 1
ATOM 1619 C C . LYS B 1 93 ? -1.023 9.969 -0.84 1 91.94 93 LYS B C 1
ATOM 1621 O O . LYS B 1 93 ? -0.734 8.781 -1.028 1 91.94 93 LYS B O 1
ATOM 1626 N N . ALA B 1 94 ? -1.842 10.297 0.13 1 92.88 94 ALA B N 1
ATOM 1627 C CA . ALA B 1 94 ? -2.48 9.328 1.016 1 92.88 94 ALA B CA 1
ATOM 1628 C C . ALA B 1 94 ? -3.348 8.352 0.226 1 92.88 94 ALA B C 1
ATOM 1630 O O . ALA B 1 94 ? -3.326 7.148 0.481 1 92.88 94 ALA B O 1
ATOM 1631 N N . LYS B 1 95 ? -4.078 8.852 -0.695 1 86.94 95 LYS B N 1
ATOM 1632 C CA . LYS B 1 95 ? -4.938 8.023 -1.537 1 86.94 95 LYS B CA 1
ATOM 1633 C C . LYS B 1 95 ? -4.113 7.047 -2.373 1 86.94 95 LYS B C 1
ATOM 1635 O O . LYS B 1 95 ? -4.484 5.879 -2.518 1 86.94 95 LYS B O 1
ATOM 1640 N N . GLU B 1 96 ? -3.047 7.629 -2.865 1 82.56 96 GLU B N 1
ATOM 1641 C CA . GLU B 1 96 ? -2.152 6.801 -3.67 1 82.56 96 GLU B CA 1
ATOM 1642 C C . GLU B 1 96 ? -1.574 5.652 -2.85 1 82.56 96 GLU B C 1
ATOM 1644 O O . GLU B 1 96 ? -1.502 4.52 -3.326 1 82.56 96 GLU B O 1
ATOM 1649 N N . LEU B 1 97 ? -1.182 5.984 -1.624 1 81.88 97 LEU B N 1
ATOM 1650 C CA . LEU B 1 97 ? -0.534 5.004 -0.76 1 81.88 97 LEU B CA 1
ATOM 1651 C C . LEU B 1 97 ? -1.535 3.959 -0.277 1 81.88 97 LEU B C 1
ATOM 1653 O O . LEU B 1 97 ? -1.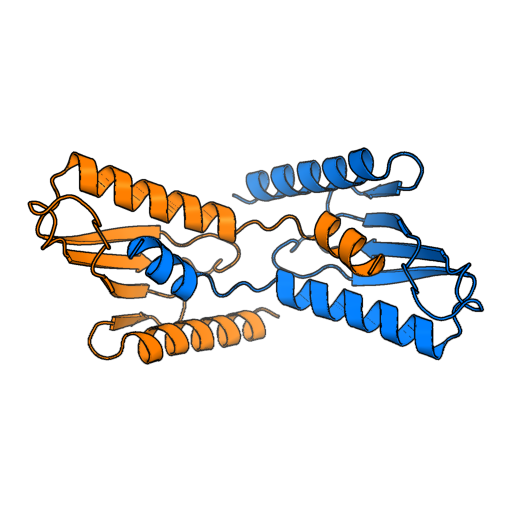156 2.83 0.044 1 81.88 97 LEU B O 1
ATOM 1657 N N . SER B 1 98 ? -2.795 4.355 -0.184 1 80.75 98 SER B N 1
ATOM 1658 C CA . SER B 1 98 ? -3.814 3.434 0.303 1 80.75 98 SER B CA 1
ATOM 1659 C C . SER B 1 98 ? -4.109 2.346 -0.723 1 80.75 98 SER B C 1
ATOM 1661 O O . SER B 1 98 ? -4.621 1.278 -0.374 1 80.75 98 SER B O 1
ATOM 1663 N N . TYR B 1 99 ? -3.912 2.588 -1.998 1 74.94 99 TYR B N 1
ATOM 1664 C CA . TYR B 1 99 ? -4.121 1.583 -3.035 1 74.94 99 TYR B CA 1
ATOM 1665 C C . TYR B 1 99 ? -2.822 1.277 -3.77 1 74.94 99 TYR B C 1
ATOM 1667 O O . TYR B 1 99 ? -2.238 2.16 -4.402 1 74.94 99 TYR B O 1
ATOM 1675 N N . TYR B 1 100 ? -2.307 0.116 -3.506 1 72.94 100 TYR B N 1
ATOM 1676 C CA . TYR B 1 100 ? -1.124 -0.342 -4.227 1 72.94 100 TYR B CA 1
ATOM 1677 C C . TYR B 1 100 ? -1.452 -1.543 -5.105 1 72.94 100 TYR B C 1
ATOM 1679 O O . TYR B 1 100 ? -2.088 -2.498 -4.652 1 72.94 100 TYR B O 1
ATOM 1687 N N . PRO B 1 101 ? -1.3 -1.375 -6.492 1 81.56 101 PRO B N 1
ATOM 1688 C CA . PRO B 1 101 ? -1.537 -2.514 -7.379 1 81.56 101 PRO B CA 1
ATOM 1689 C C . PRO B 1 101 ? -0.656 -3.717 -7.047 1 81.56 101 PRO B C 1
ATOM 1691 O O . PRO B 1 101 ? 0.387 -3.914 -7.676 1 81.56 101 PRO B O 1
ATOM 1694 N N . MET B 1 102 ? -1.097 -4.539 -6.246 1 88.75 102 MET B N 1
ATOM 1695 C CA . MET B 1 102 ? -0.354 -5.652 -5.66 1 88.75 102 MET B CA 1
ATOM 1696 C C . MET B 1 102 ? -0.189 -6.785 -6.668 1 88.75 102 MET B C 1
ATOM 1698 O O . MET B 1 102 ? 0.888 -7.375 -6.777 1 88.75 102 MET B O 1
ATOM 1702 N N . LEU B 1 103 ? -1.107 -7.023 -7.477 1 94.75 103 LEU B N 1
ATOM 1703 C CA . LEU B 1 103 ? -1.117 -8.195 -8.352 1 94.75 103 LEU B CA 1
ATOM 1704 C C . LEU B 1 103 ? 0.002 -8.109 -9.383 1 94.75 103 LEU B C 1
ATOM 1706 O O . LEU B 1 103 ? 0.763 -9.062 -9.555 1 94.75 103 LEU B O 1
ATOM 1710 N N . VAL B 1 104 ? 0.177 -6.965 -9.984 1 93.31 104 VAL B N 1
ATOM 1711 C CA . VAL B 1 104 ? 1.216 -6.77 -10.984 1 93.31 104 VAL B CA 1
ATOM 1712 C C . VAL B 1 104 ? 2.594 -6.883 -10.336 1 93.31 104 VAL B C 1
ATOM 1714 O O . VAL B 1 104 ? 3.49 -7.539 -10.875 1 93.31 104 VAL B O 1
ATOM 1717 N N . THR B 1 105 ? 2.729 -6.293 -9.203 1 92.12 105 THR B N 1
ATOM 1718 C CA . THR B 1 105 ? 3.996 -6.281 -8.484 1 92.12 105 THR B CA 1
ATOM 1719 C C . THR B 1 105 ? 4.406 -7.695 -8.086 1 92.12 105 THR B C 1
ATOM 1721 O O . THR B 1 105 ? 5.578 -8.062 -8.195 1 92.12 105 THR B O 1
ATOM 1724 N N . LEU B 1 106 ? 3.473 -8.523 -7.668 1 95.62 106 LEU B N 1
ATOM 1725 C CA . LEU B 1 106 ? 3.758 -9.906 -7.281 1 95.62 106 LEU B CA 1
ATOM 1726 C C . LEU B 1 106 ? 4.238 -10.719 -8.477 1 95.62 106 LEU B C 1
ATOM 1728 O O . LEU B 1 106 ? 5.191 -11.492 -8.367 1 95.62 106 LEU B O 1
ATOM 1732 N N . CYS B 1 107 ? 3.604 -10.508 -9.602 1 95.31 107 CYS B N 1
ATOM 1733 C CA . CYS B 1 107 ? 4.02 -11.195 -10.812 1 95.31 107 CYS B CA 1
ATOM 1734 C C . CYS B 1 107 ? 5.441 -10.805 -11.203 1 95.31 107 CYS B C 1
ATOM 1736 O O . CYS B 1 107 ? 6.246 -11.664 -11.578 1 95.31 107 CYS B O 1
ATOM 1738 N N . GLU B 1 108 ? 5.75 -9.508 -11.125 1 92.62 108 GLU B N 1
ATOM 1739 C CA . GLU B 1 108 ? 7.09 -9.016 -11.43 1 92.62 108 GLU B CA 1
ATOM 1740 C C . GLU B 1 108 ? 8.125 -9.578 -10.461 1 92.62 108 GLU B C 1
ATOM 1742 O O . GLU B 1 108 ? 9.234 -9.93 -10.859 1 92.62 108 GLU B O 1
ATOM 1747 N N . PHE B 1 109 ? 7.805 -9.625 -9.266 1 93.44 109 PHE B N 1
ATOM 1748 C CA . PHE B 1 109 ? 8.672 -10.156 -8.219 1 93.44 109 PHE B CA 1
ATOM 1749 C C . PHE B 1 109 ? 8.992 -11.625 -8.477 1 93.44 109 PHE B C 1
ATOM 1751 O O . PHE B 1 109 ? 10.125 -12.062 -8.273 1 93.44 109 PHE B O 1
ATOM 1758 N N . ALA B 1 110 ? 8.031 -12.406 -8.922 1 93.38 110 ALA B N 1
ATOM 1759 C CA . ALA B 1 110 ? 8.188 -13.836 -9.195 1 93.38 110 ALA B CA 1
ATOM 1760 C C . ALA B 1 110 ? 9.172 -14.07 -10.344 1 93.38 110 ALA B C 1
ATOM 1762 O O . ALA B 1 110 ? 9.695 -15.172 -10.5 1 93.38 110 ALA B O 1
ATOM 1763 N N . GLN B 1 111 ? 9.352 -12.992 -11.156 1 88.69 111 GLN B N 1
ATOM 1764 C CA . GLN B 1 111 ? 10.242 -13.125 -12.305 1 88.69 111 GLN B CA 1
ATOM 1765 C C . GLN B 1 111 ? 11.688 -12.828 -11.922 1 88.69 111 GLN B C 1
ATOM 1767 O O . GLN B 1 111 ? 12.609 -13.039 -12.719 1 88.69 111 GLN B O 1
ATOM 1772 N N . LYS B 1 112 ? 11.914 -12.258 -10.742 1 79.25 112 LYS B N 1
ATOM 1773 C CA . LYS B 1 112 ? 13.258 -11.898 -10.305 1 79.25 112 LYS B CA 1
ATOM 1774 C C . LYS B 1 112 ? 14 -13.109 -9.75 1 79.25 112 LYS B C 1
ATOM 1776 O O . LYS B 1 112 ? 15.188 -13.297 -10.031 1 79.25 112 LYS B O 1
#

Organism: Triticum turgidum subsp. durum (NCBI:txid4567)

pLDDT: mean 89.01, std 11.19, range [52.88, 98.44]

Radius of gyration: 21.2 Å; Cα contacts (8 Å, |Δi|>4): 360; chains: 2; bounding box: 41×63×44 Å

Foldseek 3Di:
DLVVVLVVQLVVLVVVCVVQPVQKDWPDSVVTWIWGKDQDCPPPDPLQNGKIWTKIWGADNPPPLDFTQIDTPDIDSDDPVRRVVVNVVVSVVSVVVNDDPPPVVVVVVVVD/DLVVVLVVQLVVLVVVCVVQPVQKDWPDSVVTWIWGKDQDCPDPDPLQNGKIWTKIWGADNPPPLDFTQIDTPDIDSDDPVRRVVVNVVVSVVSVVVNDDPPPVVVVVVVVD

Nearest PDB structures (foldseek):
  2ebm-assembly1_A  TM=7.771E-01  e=1.214E-04  Homo sapiens
  7e2m-assembly2_C  TM=7.483E-01  e=2.846E-04  Homo sapiens
  2day-assembly1_A  TM=7.420E-01  e=2.371E-04  Homo sapiens
  1ukx-assembly1_A  TM=7.567E-01  e=1.997E-03  Mus musculus
  4tkp-assembly1_A  TM=4.866E-01  e=2.169E-01  Homo sapiens